Protein AF-A0A662V421-F1 (afdb_monomer_lite)

pLDDT: mean 86.34, std 15.16, range [35.59, 98.0]

Sequence (195 aa):
VDPLRGASKPADLYEKDLMSLYIIGKYGLGLDKDLSPEVFERIFTVEHRYEKAAEALMKNGDPQAAREGVLKALEGMDINGSLMARVLRFVFTLHYYGFITREEFEKALRNAYKAFPELEDTIRRFAKFYIAYRIGEEMSRGSVRSKIELDVLRNKVALDVGIPRAVPRLGYVIDVAKAFFVVPKKILQLKEKRS

Radius of gyration: 17.62 Å; chains: 1; bounding box: 43×38×49 Å

Structure (mmCIF, N/CA/C/O backbone):
data_AF-A0A662V421-F1
#
_entry.id   AF-A0A662V421-F1
#
loop_
_atom_site.group_PDB
_atom_site.id
_atom_site.type_symbol
_atom_site.label_atom_id
_atom_site.label_alt_id
_atom_site.label_comp_id
_atom_site.label_asym_id
_atom_site.label_entity_id
_atom_site.label_seq_id
_atom_site.pdbx_PDB_ins_code
_atom_site.Cartn_x
_atom_site.Cartn_y
_atom_site.Cartn_z
_atom_site.occupancy
_atom_site.B_iso_or_equiv
_atom_site.auth_seq_id
_atom_site.auth_comp_id
_atom_site.auth_asym_id
_atom_site.auth_atom_id
_atom_site.pdbx_PDB_model_num
ATOM 1 N N . VAL A 1 1 ? -18.532 1.104 -1.125 1.00 42.94 1 VAL A N 1
ATOM 2 C CA . VAL A 1 1 ? -17.117 1.090 -1.552 1.00 42.94 1 VAL A CA 1
ATOM 3 C C . VAL A 1 1 ? -16.672 -0.344 -1.445 1.00 42.94 1 VAL A C 1
ATOM 5 O O . VAL A 1 1 ? -16.725 -0.884 -0.351 1.00 42.94 1 VAL A O 1
ATOM 8 N N . ASP A 1 2 ? -16.386 -0.975 -2.573 1.00 43.75 2 ASP A N 1
ATOM 9 C CA . ASP A 1 2 ? -15.865 -2.340 -2.602 1.00 43.75 2 ASP A CA 1
ATOM 10 C C . ASP A 1 2 ? -14.338 -2.276 -2.354 1.00 43.75 2 ASP A C 1
ATOM 12 O O . ASP A 1 2 ? -13.696 -1.310 -2.792 1.00 43.75 2 ASP A O 1
ATOM 16 N N . PRO A 1 3 ? -13.791 -3.210 -1.556 1.00 44.59 3 PRO A N 1
ATOM 17 C CA . PRO A 1 3 ? -12.441 -3.161 -0.992 1.00 44.59 3 PRO A CA 1
ATOM 18 C C . PRO A 1 3 ? -11.347 -2.947 -2.040 1.00 44.59 3 PRO A C 1
ATOM 20 O O . PRO A 1 3 ? -10.459 -2.111 -1.865 1.00 44.59 3 PRO A O 1
ATOM 23 N N . LEU A 1 4 ? -11.460 -3.635 -3.172 1.00 50.38 4 LEU A N 1
ATOM 24 C CA . LEU A 1 4 ? -10.511 -3.525 -4.278 1.00 50.38 4 LEU A CA 1
ATOM 25 C C . LEU A 1 4 ? -10.942 -2.435 -5.274 1.00 50.38 4 LEU A C 1
ATOM 27 O O . LEU A 1 4 ? -10.111 -1.837 -5.960 1.00 50.38 4 LEU A O 1
ATOM 31 N N . ARG A 1 5 ? -12.238 -2.097 -5.310 1.00 50.69 5 ARG A N 1
ATOM 32 C CA . ARG A 1 5 ? -12.819 -1.175 -6.297 1.00 50.69 5 ARG A CA 1
ATOM 33 C C . ARG A 1 5 ? -12.811 0.304 -5.921 1.00 50.69 5 ARG A C 1
ATOM 35 O O . ARG A 1 5 ? -12.855 1.122 -6.835 1.00 50.69 5 ARG A O 1
ATOM 42 N N . GLY A 1 6 ? -12.713 0.712 -4.657 1.00 52.25 6 GLY A N 1
ATOM 43 C CA . GLY A 1 6 ? -12.800 2.143 -4.307 1.00 52.25 6 GLY A CA 1
ATOM 44 C C . GLY A 1 6 ? -14.105 2.808 -4.805 1.00 52.25 6 GLY A C 1
ATOM 45 O O . GLY A 1 6 ? -15.128 2.139 -4.943 1.00 52.25 6 GLY A O 1
ATOM 46 N N . ALA A 1 7 ? -14.088 4.122 -5.060 1.00 44.88 7 ALA A N 1
ATOM 47 C CA . ALA A 1 7 ? -15.156 4.842 -5.769 1.00 44.88 7 ALA A CA 1
ATOM 48 C C . ALA A 1 7 ? -14.659 5.169 -7.187 1.00 44.88 7 ALA A C 1
ATOM 50 O O . ALA A 1 7 ? -13.931 6.140 -7.365 1.00 44.88 7 ALA A O 1
ATOM 51 N N . SER A 1 8 ? -14.965 4.319 -8.168 1.00 44.09 8 SER A N 1
ATOM 52 C CA . SER A 1 8 ? -14.290 4.322 -9.474 1.00 44.09 8 SER A CA 1
ATOM 53 C C . SER A 1 8 ? -15.254 4.332 -10.658 1.00 44.09 8 SER A C 1
ATOM 55 O O . SER A 1 8 ? -16.360 3.802 -10.562 1.00 44.09 8 SER A O 1
ATOM 57 N N . LYS A 1 9 ? -14.820 4.946 -11.769 1.00 39.28 9 LYS A N 1
ATOM 58 C CA . LYS A 1 9 ? -15.528 4.984 -13.064 1.00 39.28 9 LYS A CA 1
ATOM 59 C C . LYS A 1 9 ? -15.228 3.706 -13.880 1.00 39.28 9 LYS A C 1
ATOM 61 O O . LYS A 1 9 ? -14.267 3.016 -13.560 1.00 39.28 9 LYS A O 1
ATOM 66 N N . PRO A 1 10 ? -15.984 3.380 -14.948 1.00 35.59 10 PRO A N 1
ATOM 67 C CA . PRO A 1 10 ? -15.849 2.109 -15.678 1.00 35.59 10 PRO A CA 1
ATOM 68 C C . PRO A 1 10 ? -14.443 1.784 -16.216 1.00 35.59 10 PRO A C 1
ATOM 70 O O . PRO A 1 10 ? -14.031 0.631 -16.170 1.00 35.59 10 PRO A O 1
ATOM 73 N N . ALA A 1 11 ? -13.678 2.783 -16.669 1.00 39.25 11 ALA A N 1
ATOM 74 C CA . ALA A 1 11 ? -12.296 2.584 -17.127 1.00 39.25 11 ALA A CA 1
ATOM 75 C C . ALA A 1 11 ? -11.337 2.177 -15.987 1.00 39.25 11 ALA A C 1
ATOM 77 O O . ALA A 1 11 ? -10.429 1.380 -16.198 1.00 39.25 11 ALA A O 1
ATOM 78 N N . ASP A 1 12 ? -11.591 2.647 -14.761 1.00 50.84 12 ASP A N 1
ATOM 79 C CA . ASP A 1 12 ? -10.813 2.278 -13.574 1.00 50.84 12 ASP A CA 1
ATOM 80 C C . ASP A 1 12 ? -11.103 0.838 -13.109 1.00 50.84 12 ASP A C 1
ATOM 82 O O . ASP A 1 12 ? -10.407 0.339 -12.228 1.00 50.84 12 ASP A O 1
ATOM 86 N N . LEU A 1 13 ? -12.167 0.194 -13.613 1.00 44.97 13 LEU A N 1
ATOM 87 C CA . LEU A 1 13 ? -12.498 -1.198 -13.285 1.00 44.97 13 LEU A CA 1
ATOM 88 C C . LEU A 1 13 ? -11.608 -2.165 -14.076 1.00 44.97 13 LEU A C 1
ATOM 90 O O . LEU A 1 13 ? -10.995 -3.038 -13.472 1.00 44.97 13 LEU A O 1
ATOM 94 N N . TYR A 1 14 ? -11.441 -1.936 -15.385 1.00 55.31 14 TYR A N 1
ATOM 95 C CA . TYR A 1 14 ? -10.573 -2.753 -16.247 1.00 55.31 14 TYR A CA 1
ATOM 96 C C . TYR A 1 14 ? -9.116 -2.769 -15.776 1.00 55.31 14 TYR A C 1
ATOM 98 O O . TYR A 1 14 ? -8.494 -3.822 -15.695 1.00 55.31 14 TYR A O 1
ATOM 106 N N . GLU A 1 15 ? -8.586 -1.606 -15.400 1.00 57.38 15 GLU A N 1
ATOM 107 C CA . GLU A 1 15 ? -7.211 -1.473 -14.903 1.00 57.38 15 GLU A CA 1
ATOM 108 C C . GLU A 1 15 ? -6.991 -2.207 -13.563 1.00 57.38 15 GLU A C 1
ATOM 110 O O . GLU A 1 15 ? -5.889 -2.654 -13.253 1.00 57.38 15 GLU A O 1
ATOM 115 N N . LYS A 1 16 ? -8.041 -2.365 -12.749 1.00 60.09 16 LYS A N 1
ATOM 116 C CA . LYS A 1 16 ? -7.958 -3.066 -11.457 1.00 60.09 16 LYS A CA 1
ATOM 117 C C . LYS A 1 16 ? -8.085 -4.572 -11.605 1.00 60.09 16 LYS A C 1
ATOM 119 O O . LYS A 1 16 ? -7.357 -5.298 -10.932 1.00 60.09 16 LYS A O 1
ATOM 124 N N . ASP A 1 17 ? -8.965 -5.024 -12.491 1.00 71.19 17 ASP A N 1
ATOM 125 C CA . ASP A 1 17 ? -9.146 -6.448 -12.765 1.00 71.19 17 ASP A CA 1
ATOM 126 C C . ASP A 1 17 ? -7.882 -7.034 -13.428 1.00 71.19 17 ASP A C 1
ATOM 128 O O . ASP A 1 17 ? -7.462 -8.137 -13.076 1.00 71.19 17 ASP A O 1
ATOM 132 N N . LEU A 1 18 ? -7.198 -6.261 -14.285 1.00 85.19 18 LEU A N 1
ATOM 133 C CA . LEU A 1 18 ? -5.908 -6.644 -14.877 1.00 85.19 18 LEU A CA 1
ATOM 134 C C . LEU A 1 18 ? -4.765 -6.710 -13.857 1.00 85.19 18 LEU A C 1
ATOM 136 O O . LEU A 1 18 ? -3.960 -7.636 -13.911 1.00 85.19 18 LEU A O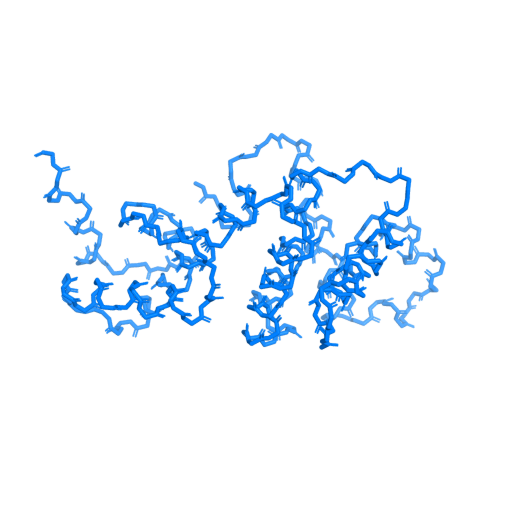 1
ATOM 140 N N . MET A 1 19 ? -4.717 -5.797 -12.883 1.00 90.19 19 MET A N 1
ATOM 141 C CA . MET A 1 19 ? -3.708 -5.820 -11.819 1.00 90.19 19 MET A CA 1
ATOM 142 C C . MET A 1 19 ? -3.799 -7.084 -10.958 1.00 90.19 19 MET A C 1
ATOM 144 O O . MET A 1 19 ? -2.788 -7.745 -10.711 1.00 90.19 19 MET A O 1
ATOM 148 N N . SER A 1 20 ? -5.008 -7.445 -10.519 1.00 90.25 20 SER A N 1
ATOM 149 C CA . SER A 1 20 ? -5.228 -8.694 -9.786 1.00 90.25 20 SER A CA 1
ATOM 150 C C . SER A 1 20 ? -4.926 -9.915 -10.654 1.00 90.25 20 SER A C 1
ATOM 152 O O . SER A 1 20 ? -4.310 -10.859 -10.162 1.00 90.25 20 SER A O 1
ATOM 154 N N . LEU A 1 21 ? -5.304 -9.891 -11.938 1.00 92.06 21 LEU A N 1
ATOM 155 C CA . LEU A 1 21 ? -5.010 -10.975 -12.875 1.00 92.06 21 LEU A CA 1
ATOM 156 C C . LEU A 1 21 ? -3.501 -11.170 -13.072 1.00 92.06 21 LEU A C 1
ATOM 158 O O . LEU A 1 21 ? -3.039 -12.306 -13.015 1.00 92.06 21 LEU A O 1
ATOM 162 N N . TYR A 1 22 ? -2.732 -10.089 -13.234 1.00 93.94 22 TYR A N 1
ATOM 163 C CA . TYR A 1 22 ? -1.271 -10.146 -13.311 1.00 93.94 22 TYR A CA 1
ATOM 164 C C . TYR A 1 22 ? -0.676 -10.765 -12.050 1.00 93.94 22 TYR A C 1
ATOM 166 O O . TYR A 1 22 ? 0.111 -11.706 -12.131 1.00 93.94 22 TYR A O 1
ATOM 174 N N . ILE A 1 23 ? -1.067 -10.256 -10.877 1.00 95.25 23 ILE A N 1
ATOM 175 C CA . ILE A 1 23 ? -0.507 -10.693 -9.596 1.00 95.25 23 ILE A CA 1
ATOM 176 C C . ILE A 1 23 ? -0.812 -12.174 -9.351 1.00 95.25 23 ILE A C 1
ATOM 178 O O . ILE A 1 23 ? 0.100 -12.941 -9.057 1.00 95.25 23 ILE A O 1
ATOM 182 N N . ILE A 1 24 ? -2.069 -12.595 -9.507 1.00 94.25 24 ILE A N 1
ATOM 183 C CA . ILE A 1 24 ? -2.465 -13.996 -9.318 1.00 94.25 24 ILE A CA 1
ATOM 184 C C . ILE A 1 24 ? -1.820 -14.881 -10.389 1.00 94.25 24 ILE A C 1
ATOM 186 O O . ILE A 1 24 ? -1.297 -15.944 -10.063 1.00 94.25 24 ILE A O 1
ATOM 190 N N . GLY A 1 25 ? -1.813 -14.442 -11.648 1.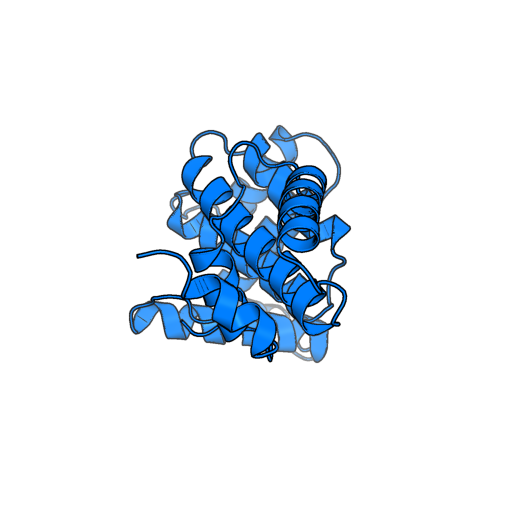00 93.12 25 GLY A N 1
ATOM 191 C CA . GLY A 1 25 ? -1.217 -15.179 -12.758 1.00 93.12 25 GLY A CA 1
ATOM 192 C C . GLY A 1 25 ? 0.277 -15.422 -12.561 1.00 93.12 25 GLY A C 1
ATOM 193 O O . GLY A 1 25 ? 0.736 -16.554 -12.668 1.00 93.12 25 GLY A O 1
ATOM 194 N N . LYS A 1 26 ? 1.037 -14.385 -12.210 1.00 93.81 26 LYS A N 1
ATOM 195 C CA . LYS A 1 26 ? 2.478 -14.495 -11.982 1.00 93.81 26 LYS A CA 1
ATOM 196 C C . LYS A 1 26 ? 2.807 -15.184 -10.661 1.00 93.81 26 LYS A C 1
ATOM 198 O O . LYS A 1 26 ? 3.417 -16.245 -10.643 1.00 93.81 26 LYS A O 1
ATOM 203 N N . TYR A 1 27 ? 2.400 -14.590 -9.543 1.00 94.06 27 TYR A N 1
ATOM 204 C CA . TYR A 1 27 ? 2.848 -15.026 -8.219 1.00 94.06 27 TYR A CA 1
ATOM 205 C C . TYR A 1 27 ? 2.070 -16.232 -7.690 1.00 94.06 27 TYR A C 1
ATOM 207 O O . TYR A 1 27 ? 2.614 -17.011 -6.911 1.00 94.06 27 TYR A O 1
ATOM 215 N N . GLY A 1 28 ? 0.809 -16.393 -8.096 1.00 92.88 28 GLY A N 1
ATOM 216 C CA . GLY A 1 28 ? -0.029 -17.518 -7.684 1.00 92.88 28 GLY A CA 1
ATOM 217 C C . GLY A 1 28 ? 0.109 -18.739 -8.591 1.00 92.88 28 GLY A C 1
ATOM 218 O O . GLY A 1 28 ? 0.217 -19.854 -8.090 1.00 92.88 28 GLY A O 1
ATOM 219 N N . LEU A 1 29 ? 0.098 -18.533 -9.912 1.00 93.38 29 LEU A N 1
ATOM 220 C CA . LEU A 1 29 ? 0.061 -19.616 -10.903 1.00 93.38 29 LEU A CA 1
ATOM 221 C C . LEU A 1 29 ? 1.396 -19.852 -11.625 1.00 93.38 29 LEU A C 1
ATOM 223 O O . LEU A 1 29 ? 1.537 -20.881 -12.270 1.00 93.38 29 LEU A O 1
ATOM 227 N N . GLY A 1 30 ? 2.375 -18.947 -11.515 1.00 90.25 30 GLY A N 1
ATOM 228 C CA . GLY A 1 30 ? 3.670 -19.090 -12.189 1.00 90.25 30 GLY A CA 1
ATOM 229 C C . GLY A 1 30 ? 3.613 -18.920 -13.709 1.00 90.25 30 GLY A C 1
ATOM 230 O O . GLY A 1 30 ? 4.480 -19.437 -14.410 1.00 90.25 30 GLY A O 1
ATOM 231 N N . LEU A 1 31 ? 2.614 -18.200 -14.237 1.00 88.19 31 LEU A N 1
ATOM 232 C CA . LEU A 1 31 ? 2.420 -18.037 -15.685 1.00 88.19 31 LEU A CA 1
ATOM 233 C C . LEU A 1 31 ? 3.588 -17.337 -16.389 1.00 88.19 31 LEU A C 1
ATOM 235 O O . LEU A 1 31 ? 3.746 -17.491 -17.594 1.00 88.19 31 LEU A O 1
ATOM 239 N N . ASP A 1 32 ? 4.411 -16.589 -15.658 1.00 85.12 32 ASP A N 1
ATOM 240 C CA . ASP A 1 32 ? 5.643 -15.986 -16.172 1.00 85.12 32 ASP A CA 1
ATOM 241 C C . ASP A 1 32 ? 6.731 -17.020 -16.508 1.00 85.12 32 ASP A C 1
ATOM 243 O O . ASP A 1 32 ? 7.687 -16.699 -17.212 1.00 85.12 32 ASP A O 1
ATOM 247 N N . LYS A 1 33 ? 6.590 -18.251 -16.006 1.00 86.31 33 LYS A N 1
ATOM 248 C CA . LYS A 1 33 ? 7.459 -19.393 -16.317 1.00 86.31 33 LYS A CA 1
ATOM 249 C C . LYS A 1 33 ? 6.869 -20.285 -17.406 1.00 86.31 33 LYS A C 1
ATOM 251 O O . LYS A 1 33 ? 7.627 -20.885 -18.163 1.00 86.31 33 LYS A O 1
ATOM 256 N N . ASP A 1 34 ? 5.541 -20.365 -17.470 1.00 85.44 34 ASP A N 1
ATOM 257 C CA . ASP A 1 34 ? 4.818 -21.226 -18.414 1.00 85.44 34 ASP A CA 1
ATOM 258 C C . ASP A 1 34 ? 4.601 -20.561 -19.782 1.00 85.44 34 ASP A C 1
ATOM 260 O O . ASP A 1 34 ? 4.540 -21.237 -20.811 1.00 85.44 34 ASP A O 1
ATOM 264 N N . LEU A 1 35 ? 4.476 -19.233 -19.812 1.00 83.50 35 LEU A N 1
ATOM 265 C CA . LEU A 1 35 ? 4.378 -18.443 -21.037 1.00 83.50 35 LEU A CA 1
ATOM 266 C C . LEU A 1 35 ? 5.746 -17.881 -21.415 1.00 83.50 35 LEU A C 1
ATOM 268 O O . LEU A 1 35 ? 6.595 -17.636 -20.559 1.00 83.50 35 LEU A O 1
ATOM 272 N N . SER A 1 36 ? 5.957 -17.617 -22.709 1.00 82.62 36 SER A N 1
ATOM 273 C CA . SER A 1 36 ? 7.159 -16.885 -23.101 1.00 82.62 36 SER A CA 1
ATOM 274 C C . SER A 1 36 ? 7.137 -15.483 -22.468 1.00 82.62 36 SER A C 1
ATOM 276 O O . SER A 1 36 ? 6.077 -14.840 -22.458 1.00 82.62 36 SER A O 1
ATOM 278 N N . PRO A 1 37 ? 8.285 -14.975 -21.977 1.00 78.38 37 PRO A N 1
ATOM 279 C CA . PRO A 1 37 ? 8.366 -13.646 -21.373 1.00 78.38 37 PRO A CA 1
ATOM 280 C C . PRO A 1 37 ? 7.781 -12.552 -22.273 1.00 78.38 37 PRO A C 1
ATOM 282 O O . PRO A 1 37 ? 7.018 -11.714 -21.809 1.00 78.38 37 PRO A O 1
ATOM 285 N N . GLU A 1 38 ? 8.029 -12.633 -23.584 1.00 79.88 38 GLU A N 1
ATOM 286 C CA . GLU A 1 38 ? 7.485 -11.696 -24.573 1.00 79.88 38 GLU A CA 1
ATOM 287 C C . GLU A 1 38 ? 5.953 -11.688 -24.623 1.00 79.88 38 GLU A C 1
ATOM 289 O O . GLU A 1 38 ? 5.343 -10.630 -24.761 1.00 79.88 38 GLU A O 1
ATOM 294 N N . VAL A 1 39 ? 5.301 -12.850 -24.515 1.00 82.25 39 VAL A N 1
ATOM 295 C CA . VAL A 1 39 ? 3.834 -12.926 -24.530 1.00 82.25 39 VAL A CA 1
ATOM 296 C C . VAL A 1 39 ? 3.267 -12.375 -23.228 1.00 82.25 39 VAL A C 1
ATOM 298 O O . VAL A 1 39 ? 2.311 -11.600 -23.263 1.00 82.25 39 VAL A O 1
ATOM 301 N N . PHE A 1 40 ? 3.867 -12.737 -22.095 1.00 82.62 40 PHE A N 1
ATOM 302 C CA . PHE A 1 40 ? 3.407 -12.293 -20.785 1.00 82.62 40 PHE A CA 1
ATOM 303 C C . PHE A 1 40 ? 3.563 -10.775 -20.613 1.00 82.62 40 PHE A C 1
ATOM 305 O O . PHE A 1 40 ? 2.606 -10.088 -20.254 1.00 82.62 40 PHE A O 1
ATOM 312 N N . GLU A 1 41 ? 4.727 -10.228 -20.964 1.00 79.38 41 GLU A N 1
ATOM 313 C CA . GLU A 1 41 ? 5.005 -8.791 -20.892 1.00 79.38 41 GLU A CA 1
ATOM 314 C C . GLU A 1 41 ? 4.185 -7.982 -21.902 1.00 79.38 41 GLU A C 1
ATOM 316 O O . GLU A 1 41 ? 3.787 -6.855 -21.602 1.00 79.38 41 GLU A O 1
ATOM 321 N N . ARG A 1 42 ? 3.864 -8.541 -23.076 1.00 83.94 42 ARG A N 1
ATOM 322 C CA . ARG A 1 42 ? 2.993 -7.868 -24.054 1.00 83.94 42 ARG A CA 1
ATOM 323 C C . ARG A 1 42 ? 1.544 -7.772 -23.580 1.00 83.94 42 ARG A C 1
ATOM 325 O O . ARG A 1 42 ? 0.870 -6.802 -23.909 1.00 83.94 42 ARG A O 1
ATOM 332 N N . ILE A 1 43 ? 1.051 -8.765 -22.838 1.00 85.19 43 ILE A N 1
ATOM 333 C CA . ILE A 1 43 ? -0.307 -8.734 -22.270 1.00 85.19 43 ILE A CA 1
ATOM 334 C C . ILE A 1 43 ? -0.361 -7.780 -21.073 1.00 85.19 43 ILE A C 1
ATOM 336 O O . ILE A 1 43 ? -1.305 -7.003 -20.954 1.00 85.19 43 ILE A O 1
ATOM 340 N N . PHE A 1 44 ? 0.663 -7.810 -20.220 1.00 90.31 44 PHE A N 1
ATOM 341 C CA . PHE A 1 44 ? 0.701 -7.091 -18.946 1.00 90.31 44 PHE A CA 1
ATOM 342 C C . PHE A 1 44 ? 1.756 -5.987 -18.909 1.00 90.31 44 PHE A C 1
ATOM 344 O O . PHE A 1 44 ? 2.491 -5.826 -17.932 1.00 90.31 44 PHE A O 1
ATOM 351 N N . THR A 1 45 ? 1.862 -5.217 -19.991 1.00 89.19 45 THR A N 1
ATOM 352 C CA . THR A 1 45 ? 2.925 -4.214 -20.129 1.00 89.19 45 THR A CA 1
ATOM 353 C C . THR A 1 45 ? 2.863 -3.169 -19.020 1.00 89.19 45 THR A C 1
ATOM 355 O O . THR A 1 45 ? 3.894 -2.761 -18.495 1.00 89.19 45 THR A O 1
ATOM 358 N N . VAL A 1 46 ? 1.666 -2.729 -18.629 1.00 91.56 46 VAL A N 1
ATOM 359 C CA . VAL A 1 46 ? 1.501 -1.703 -17.590 1.00 91.56 46 VAL A CA 1
ATOM 360 C C . VAL A 1 46 ? 1.734 -2.293 -16.196 1.00 91.56 46 VAL A C 1
ATOM 362 O O . VAL A 1 46 ? 2.451 -1.704 -15.387 1.00 91.56 46 VAL A O 1
ATOM 365 N N . GLU A 1 47 ? 1.193 -3.476 -15.918 1.00 93.75 47 GLU A N 1
ATOM 366 C CA . GLU A 1 47 ? 1.314 -4.150 -14.624 1.00 93.75 47 GLU A CA 1
ATOM 367 C C . GLU A 1 47 ? 2.757 -4.567 -14.341 1.00 93.75 47 GLU A C 1
ATOM 369 O O . GLU A 1 47 ? 3.227 -4.408 -13.215 1.00 93.75 47 GLU A O 1
ATOM 374 N N . HIS A 1 48 ? 3.497 -5.001 -15.364 1.00 93.81 48 HIS A N 1
ATOM 375 C CA . HIS A 1 48 ? 4.924 -5.281 -15.242 1.00 93.81 48 HIS A CA 1
ATOM 376 C C . HIS A 1 48 ? 5.711 -4.036 -14.808 1.00 93.81 48 HIS A C 1
ATOM 378 O O . HIS A 1 48 ? 6.596 -4.096 -13.956 1.00 93.81 48 HIS A O 1
ATOM 384 N N . ARG A 1 49 ? 5.352 -2.860 -15.325 1.00 95.56 49 ARG A N 1
ATOM 385 C CA . ARG A 1 49 ? 5.981 -1.597 -14.916 1.00 95.56 49 ARG A CA 1
ATOM 386 C C . ARG A 1 49 ? 5.613 -1.208 -13.488 1.00 95.56 49 ARG A C 1
ATOM 388 O O . ARG A 1 49 ? 6.467 -0.708 -12.755 1.00 95.56 49 ARG A O 1
ATOM 395 N N . TYR A 1 50 ? 4.375 -1.469 -13.066 1.00 96.38 50 TYR A N 1
ATOM 396 C CA . TYR A 1 50 ? 3.967 -1.300 -11.668 1.00 96.38 50 TYR A CA 1
ATOM 397 C C . TYR A 1 50 ? 4.714 -2.245 -10.737 1.00 96.38 50 TYR A C 1
ATOM 399 O O . TYR A 1 50 ? 5.128 -1.807 -9.668 1.00 96.38 50 TYR A O 1
ATOM 407 N N . GLU A 1 51 ? 4.957 -3.487 -11.153 1.00 96.31 51 GLU A N 1
ATOM 408 C CA . GLU A 1 51 ? 5.812 -4.422 -10.428 1.00 96.31 51 GLU A CA 1
ATOM 409 C C . GLU A 1 51 ? 7.230 -3.866 -10.278 1.00 96.31 51 GLU A C 1
ATOM 411 O O . GLU A 1 51 ? 7.740 -3.811 -9.164 1.00 96.31 51 GLU A O 1
ATOM 416 N N . LYS A 1 52 ? 7.861 -3.378 -11.352 1.00 96.75 52 LYS A N 1
ATOM 417 C CA . LYS A 1 52 ? 9.214 -2.800 -11.263 1.00 96.75 52 LYS A CA 1
ATOM 418 C C . LYS A 1 52 ? 9.278 -1.564 -10.370 1.00 96.75 52 LYS A C 1
ATOM 420 O O . LYS A 1 52 ? 10.221 -1.421 -9.589 1.00 96.75 52 LYS A O 1
ATOM 425 N N . ALA A 1 53 ? 8.261 -0.708 -10.414 1.00 97.44 53 ALA A N 1
ATOM 426 C CA . ALA A 1 53 ? 8.141 0.415 -9.489 1.00 97.44 53 ALA A CA 1
ATOM 427 C C . ALA A 1 53 ? 7.932 -0.060 -8.036 1.00 97.44 53 ALA A C 1
ATOM 429 O O . ALA A 1 53 ? 8.556 0.466 -7.114 1.00 97.44 53 ALA A O 1
ATOM 430 N N . ALA A 1 54 ? 7.098 -1.080 -7.821 1.00 96.81 54 ALA A N 1
ATOM 431 C CA . ALA A 1 54 ? 6.865 -1.700 -6.521 1.00 96.81 54 ALA A CA 1
ATOM 432 C C . ALA A 1 54 ? 8.151 -2.315 -5.948 1.00 96.81 54 ALA A C 1
ATOM 434 O O . ALA A 1 54 ? 8.494 -2.050 -4.798 1.00 96.81 54 ALA A O 1
ATOM 435 N N . GLU A 1 55 ? 8.897 -3.078 -6.750 1.00 96.25 55 GLU A N 1
ATOM 436 C CA . GLU A 1 55 ? 10.201 -3.645 -6.395 1.00 96.25 55 GLU A CA 1
ATOM 437 C C . GLU A 1 55 ? 11.184 -2.544 -5.981 1.00 96.25 55 GLU A C 1
ATOM 439 O O . GLU A 1 55 ? 11.867 -2.685 -4.968 1.00 96.25 55 GLU A O 1
ATOM 444 N N . ALA A 1 56 ? 11.240 -1.427 -6.717 1.00 96.62 56 ALA A N 1
ATOM 445 C CA . ALA A 1 56 ? 12.085 -0.286 -6.364 1.00 96.62 56 ALA A CA 1
ATOM 446 C C . ALA A 1 56 ? 11.707 0.318 -5.001 1.00 96.62 56 ALA A C 1
ATOM 448 O O . ALA A 1 56 ? 12.587 0.574 -4.181 1.00 96.62 56 ALA A O 1
ATOM 449 N N . LEU A 1 57 ? 10.411 0.478 -4.716 1.00 96.75 57 LEU A N 1
ATOM 450 C CA . LEU A 1 57 ? 9.932 0.967 -3.419 1.00 96.75 57 LEU A CA 1
ATOM 451 C C . LEU A 1 57 ? 10.176 -0.030 -2.278 1.00 96.75 57 LEU A C 1
ATOM 453 O O . LEU A 1 57 ? 10.406 0.385 -1.143 1.00 96.75 57 LEU A O 1
ATOM 457 N N . MET A 1 58 ? 10.132 -1.333 -2.558 1.00 94.81 58 MET A N 1
ATOM 458 C CA . MET A 1 58 ? 10.359 -2.401 -1.581 1.00 94.81 58 MET A CA 1
ATOM 459 C C . MET A 1 58 ? 11.842 -2.714 -1.351 1.00 94.81 58 MET A C 1
ATOM 461 O O . MET A 1 58 ? 12.165 -3.462 -0.428 1.00 94.81 58 MET A O 1
ATOM 465 N N . LYS A 1 59 ? 12.775 -2.161 -2.129 1.00 91.62 59 LYS A N 1
ATOM 466 C CA . LYS A 1 59 ? 14.210 -2.318 -1.853 1.00 91.62 59 LYS A CA 1
ATOM 467 C C . LYS A 1 59 ? 14.623 -1.523 -0.610 1.00 91.62 59 LYS A C 1
ATOM 469 O O . LYS A 1 59 ? 14.006 -0.528 -0.233 1.00 91.62 59 LYS A O 1
ATOM 474 N N . ASN A 1 60 ? 15.643 -2.023 0.087 1.00 69.56 60 ASN A N 1
ATOM 475 C CA . ASN A 1 60 ? 16.238 -1.309 1.214 1.00 69.56 60 ASN A CA 1
ATOM 476 C C . ASN A 1 60 ? 17.150 -0.196 0.696 1.00 69.56 60 ASN A C 1
ATOM 478 O O . ASN A 1 60 ? 17.910 -0.417 -0.242 1.00 69.56 60 ASN A O 1
ATOM 482 N N . GLY A 1 61 ? 17.138 0.941 1.387 1.00 67.94 61 GLY A N 1
ATOM 483 C CA . GLY A 1 61 ? 18.102 2.011 1.166 1.00 67.94 61 GLY A CA 1
ATOM 484 C C . GLY A 1 61 ? 17.533 3.222 0.438 1.00 67.94 61 GLY A C 1
ATOM 485 O O . GLY A 1 61 ? 16.470 3.163 -0.166 1.00 67.94 61 GLY A O 1
ATOM 486 N N . ASP A 1 62 ? 18.258 4.321 0.630 1.00 87.56 62 ASP A N 1
ATOM 487 C CA . ASP A 1 62 ? 18.192 5.629 -0.023 1.00 87.56 62 ASP A CA 1
ATOM 488 C C . ASP A 1 62 ? 16.887 6.009 -0.771 1.00 87.56 62 ASP A C 1
ATOM 490 O O . ASP A 1 62 ? 16.602 5.476 -1.849 1.00 87.56 62 ASP A O 1
ATOM 494 N N . PRO A 1 63 ? 16.124 7.006 -0.270 1.00 90.62 63 PRO A N 1
ATOM 495 C CA . PRO A 1 63 ? 14.994 7.589 -0.994 1.00 90.62 63 PRO A CA 1
ATOM 496 C C . PRO A 1 63 ? 15.308 7.986 -2.442 1.00 90.62 63 PRO A C 1
ATOM 498 O O . PRO A 1 63 ? 14.425 7.880 -3.293 1.00 90.62 63 PRO A O 1
ATOM 501 N N . GLN A 1 64 ? 16.541 8.407 -2.735 1.00 92.88 64 GLN A N 1
ATOM 502 C CA . GLN A 1 64 ? 16.949 8.777 -4.086 1.00 92.88 64 GLN A CA 1
ATOM 503 C C . GLN A 1 64 ? 17.000 7.558 -5.016 1.00 92.88 64 GLN A C 1
ATOM 505 O O . GLN A 1 64 ? 16.426 7.594 -6.102 1.00 92.88 64 GLN A O 1
ATOM 510 N N . ALA A 1 65 ? 17.578 6.443 -4.565 1.00 94.38 65 ALA A N 1
ATOM 511 C CA . ALA A 1 65 ? 17.597 5.197 -5.330 1.00 94.38 65 ALA A CA 1
ATOM 512 C C . ALA A 1 65 ? 16.179 4.647 -5.574 1.00 94.38 65 ALA A C 1
ATOM 514 O O . ALA A 1 65 ? 15.866 4.175 -6.671 1.00 94.38 65 ALA A O 1
ATOM 515 N N . ALA A 1 66 ? 15.293 4.746 -4.575 1.00 95.75 66 ALA A N 1
ATOM 516 C CA . ALA A 1 66 ? 13.884 4.388 -4.736 1.00 95.75 66 ALA A CA 1
ATOM 517 C C . ALA A 1 66 ? 13.196 5.277 -5.786 1.00 95.75 66 ALA A C 1
ATOM 519 O O . ALA A 1 66 ? 12.464 4.767 -6.638 1.00 95.75 66 ALA A O 1
ATOM 520 N N . ARG A 1 67 ? 13.463 6.591 -5.764 1.00 96.94 67 ARG A N 1
ATOM 521 C CA . ARG A 1 67 ? 12.948 7.544 -6.757 1.00 96.94 67 ARG A CA 1
ATOM 522 C C . ARG A 1 67 ? 13.409 7.169 -8.162 1.00 96.94 67 ARG A C 1
ATOM 524 O O . ARG A 1 67 ? 12.574 7.000 -9.043 1.00 96.94 67 ARG A O 1
ATOM 531 N N . GLU A 1 68 ? 14.710 6.989 -8.364 1.00 96.50 68 GLU A N 1
ATOM 532 C CA . GLU A 1 68 ? 15.297 6.643 -9.664 1.00 96.50 68 GLU A CA 1
ATOM 533 C C . GLU A 1 68 ? 14.759 5.318 -10.208 1.00 96.50 68 GLU A C 1
ATOM 535 O O . GLU A 1 68 ? 14.380 5.238 -11.377 1.00 96.50 68 GLU A O 1
ATOM 540 N N . GLY A 1 69 ? 14.649 4.293 -9.358 1.00 96.94 69 GLY A N 1
ATOM 541 C CA . GLY A 1 69 ? 14.086 3.001 -9.745 1.00 96.94 69 GLY A CA 1
ATOM 542 C C . GLY A 1 69 ? 12.632 3.104 -10.211 1.00 96.94 69 GLY A C 1
ATOM 543 O O . GLY A 1 69 ? 12.272 2.519 -11.232 1.00 96.94 69 GLY A O 1
ATOM 544 N N . VAL A 1 70 ? 11.810 3.891 -9.510 1.00 97.56 70 VAL A N 1
ATOM 545 C CA . VAL A 1 70 ? 10.414 4.141 -9.900 1.00 97.56 70 VAL A CA 1
ATOM 546 C C . VAL A 1 70 ? 10.334 4.950 -11.196 1.00 97.56 70 VAL A C 1
ATOM 548 O O . VAL A 1 70 ? 9.570 4.580 -12.084 1.00 97.56 70 VAL A O 1
ATOM 551 N N . LEU A 1 71 ? 11.127 6.018 -11.340 1.00 97.06 71 LEU A N 1
ATOM 552 C CA . LEU A 1 71 ? 11.148 6.839 -12.557 1.00 97.06 71 LEU A CA 1
ATOM 553 C C . LEU A 1 71 ? 11.569 6.023 -13.782 1.00 97.06 71 LEU A C 1
ATOM 555 O O . LEU A 1 71 ? 10.941 6.134 -14.829 1.00 97.06 71 LEU A O 1
ATOM 559 N N . LYS A 1 72 ? 12.574 5.154 -13.636 1.00 97.31 72 LYS A N 1
ATOM 560 C CA . LYS A 1 72 ? 13.009 4.243 -14.699 1.00 97.31 72 LYS A CA 1
ATOM 561 C C . LYS A 1 72 ? 11.920 3.235 -15.063 1.00 97.31 72 LYS A C 1
ATOM 563 O O . LYS A 1 72 ? 11.621 3.050 -16.236 1.00 97.31 72 LYS A O 1
ATOM 568 N N . ALA A 1 73 ? 11.289 2.602 -14.073 1.00 96.94 73 ALA A N 1
ATOM 569 C CA . ALA A 1 73 ? 10.201 1.652 -14.316 1.00 96.94 73 ALA A CA 1
ATOM 570 C C . ALA A 1 73 ? 9.015 2.296 -15.063 1.00 96.94 73 ALA A C 1
ATOM 572 O O . ALA A 1 73 ? 8.376 1.666 -15.909 1.00 96.94 73 ALA A O 1
ATOM 573 N N . LEU A 1 74 ? 8.744 3.572 -14.784 1.00 96.38 74 LEU A N 1
ATOM 574 C CA . LEU A 1 74 ? 7.614 4.337 -15.313 1.00 96.38 74 LEU A CA 1
ATOM 575 C C . LEU A 1 74 ? 8.010 5.343 -16.411 1.00 96.38 74 LEU A C 1
ATOM 577 O O . LEU A 1 74 ? 7.228 6.229 -16.737 1.00 96.38 74 LEU A O 1
ATOM 581 N N . GLU A 1 75 ? 9.183 5.183 -17.029 1.00 95.62 75 GLU A N 1
ATOM 582 C CA . GLU A 1 75 ? 9.677 6.020 -18.131 1.00 95.62 75 GLU A CA 1
ATOM 583 C C . GLU A 1 75 ? 8.636 6.303 -19.242 1.00 95.62 75 GLU A C 1
ATOM 585 O O . GLU A 1 75 ? 7.987 5.410 -19.789 1.00 95.62 75 GLU A O 1
ATOM 590 N N . GLY A 1 76 ? 8.451 7.573 -19.598 1.00 93.50 76 GLY A N 1
ATOM 591 C CA . GLY A 1 76 ? 7.446 7.971 -20.590 1.00 93.50 76 GLY A CA 1
ATOM 592 C C . GLY A 1 76 ? 6.000 7.981 -20.072 1.00 93.50 76 GLY A C 1
ATOM 593 O O . GLY A 1 76 ? 5.084 8.240 -20.849 1.00 93.50 76 GLY A O 1
ATOM 594 N N . MET A 1 77 ? 5.772 7.736 -18.777 1.00 94.31 77 MET A N 1
ATOM 595 C CA . MET A 1 77 ? 4.498 8.004 -18.105 1.00 94.31 77 MET A CA 1
ATOM 596 C C . MET A 1 77 ? 4.583 9.296 -17.284 1.00 94.31 77 MET A C 1
ATOM 598 O O . MET A 1 77 ? 5.621 9.614 -16.708 1.00 94.31 77 MET A O 1
ATOM 602 N N . ASP A 1 78 ? 3.466 10.019 -17.188 1.00 93.75 78 ASP A N 1
ATOM 603 C CA . ASP A 1 78 ? 3.370 11.204 -16.334 1.00 93.75 78 ASP A CA 1
ATOM 604 C C . ASP A 1 78 ? 3.280 10.809 -14.851 1.00 93.75 78 ASP A C 1
ATOM 606 O O . ASP A 1 78 ? 2.306 10.190 -14.400 1.00 93.75 78 ASP A O 1
ATOM 610 N N . ILE A 1 79 ? 4.313 11.161 -14.086 1.00 95.06 79 ILE A N 1
ATOM 611 C CA . ILE A 1 79 ? 4.416 10.837 -12.664 1.00 95.06 79 ILE A CA 1
ATOM 612 C C . ILE A 1 79 ? 3.569 11.819 -11.861 1.00 95.06 79 ILE A C 1
ATOM 614 O O . ILE A 1 79 ? 4.012 12.886 -11.448 1.00 95.06 79 ILE A O 1
ATOM 618 N N . ASN A 1 80 ? 2.330 11.415 -11.603 1.00 95.94 80 ASN A N 1
ATOM 619 C CA . ASN A 1 80 ? 1.369 12.184 -10.827 1.00 95.94 80 ASN A CA 1
ATOM 620 C C . ASN A 1 80 ? 0.741 11.342 -9.705 1.00 95.94 80 ASN A C 1
ATOM 622 O O . ASN A 1 80 ? 0.991 10.142 -9.557 1.00 95.94 80 ASN A O 1
ATOM 626 N N . GLY A 1 81 ? -0.116 11.974 -8.897 1.00 93.06 81 GLY A N 1
ATOM 627 C CA . GLY A 1 81 ? -0.792 11.302 -7.786 1.00 93.06 81 GLY A CA 1
ATOM 628 C C . GLY A 1 81 ? -1.612 10.082 -8.224 1.00 93.06 81 GLY A C 1
ATOM 629 O O . GLY A 1 81 ? -1.596 9.059 -7.544 1.00 93.06 81 GLY A O 1
ATOM 630 N N . SER A 1 82 ? -2.283 10.141 -9.378 1.00 92.75 82 SER A N 1
ATOM 631 C CA . SER A 1 82 ? -3.071 9.010 -9.885 1.00 92.75 82 SER A CA 1
ATOM 632 C C . SER A 1 82 ? -2.188 7.797 -10.172 1.00 92.75 82 SER A C 1
ATOM 634 O O . SER A 1 82 ? -2.503 6.686 -9.741 1.00 92.75 82 SER A O 1
ATOM 636 N N . LEU A 1 83 ? -1.056 8.008 -10.849 1.00 94.69 83 LEU A N 1
ATOM 637 C CA . LEU A 1 83 ? -0.099 6.946 -11.141 1.00 94.69 83 LEU A CA 1
ATOM 638 C C . LEU A 1 83 ? 0.526 6.380 -9.859 1.00 94.69 83 LEU A C 1
ATOM 640 O O . LEU A 1 83 ? 0.538 5.166 -9.669 1.00 94.69 83 LEU A O 1
ATOM 644 N N . MET A 1 84 ? 0.937 7.239 -8.923 1.00 97.25 84 MET A N 1
ATOM 645 C CA . MET A 1 84 ? 1.467 6.797 -7.628 1.00 97.25 84 MET A CA 1
ATOM 646 C C . MET A 1 84 ? 0.437 5.992 -6.822 1.00 97.25 84 MET A C 1
ATOM 648 O O . MET A 1 84 ? 0.769 4.973 -6.220 1.00 97.25 84 MET A O 1
ATOM 652 N N . ALA A 1 85 ? -0.841 6.381 -6.847 1.00 94.94 85 ALA A N 1
ATOM 653 C CA . ALA A 1 85 ? -1.904 5.620 -6.196 1.00 94.94 85 ALA A CA 1
ATOM 654 C C . ALA A 1 85 ? -2.102 4.224 -6.815 1.00 94.94 85 ALA A C 1
ATOM 656 O O . ALA A 1 85 ? -2.489 3.301 -6.099 1.00 94.94 85 ALA A O 1
ATOM 657 N N . ARG A 1 86 ? -1.849 4.052 -8.120 1.00 94.69 86 ARG A N 1
ATOM 658 C CA . ARG A 1 86 ? -1.882 2.741 -8.793 1.00 94.69 86 ARG A CA 1
ATOM 659 C C . ARG A 1 86 ? -0.696 1.872 -8.395 1.00 94.69 86 ARG A C 1
ATOM 661 O O . ARG A 1 86 ? -0.913 0.720 -8.040 1.00 94.69 86 ARG A O 1
ATOM 668 N N . VAL A 1 87 ? 0.510 2.437 -8.343 1.00 96.75 87 VAL A N 1
ATOM 669 C CA . VAL A 1 87 ? 1.709 1.731 -7.858 1.00 96.75 87 VAL A CA 1
ATOM 670 C C . VAL A 1 87 ? 1.512 1.264 -6.416 1.00 96.75 87 VAL A C 1
ATOM 672 O O . VAL A 1 87 ? 1.680 0.087 -6.117 1.00 96.75 87 VAL A O 1
ATOM 675 N N . LEU A 1 88 ? 1.061 2.143 -5.517 1.00 96.94 88 LEU A N 1
ATOM 676 C CA . LEU A 1 88 ? 0.777 1.758 -4.129 1.00 96.94 88 LEU A CA 1
ATOM 677 C C . LEU A 1 88 ? -0.346 0.718 -4.022 1.00 96.94 88 LEU A C 1
ATOM 679 O O . LEU A 1 88 ? -0.295 -0.149 -3.150 1.00 96.94 88 LEU A O 1
ATOM 683 N N . ARG A 1 89 ? -1.342 0.764 -4.918 1.00 94.75 89 ARG A N 1
ATOM 684 C CA . ARG A 1 89 ? -2.380 -0.273 -5.012 1.00 94.75 89 ARG A CA 1
ATOM 685 C C . ARG A 1 89 ? -1.803 -1.615 -5.440 1.00 94.75 89 ARG A C 1
ATOM 687 O O . ARG A 1 89 ? -2.211 -2.619 -4.870 1.00 94.75 89 ARG A O 1
ATOM 694 N N . PHE A 1 90 ? -0.847 -1.637 -6.362 1.00 96.25 90 PHE A N 1
ATOM 695 C CA . PHE A 1 90 ? -0.148 -2.857 -6.758 1.00 96.25 90 PHE A CA 1
ATOM 696 C C . PHE A 1 90 ? 0.557 -3.495 -5.555 1.00 96.25 90 PHE A C 1
ATOM 698 O O . PHE A 1 90 ? 0.298 -4.650 -5.223 1.00 96.25 90 PHE A O 1
ATOM 705 N N . VAL A 1 91 ? 1.351 -2.703 -4.823 1.00 97.31 91 VAL A N 1
ATOM 706 C CA . VAL A 1 91 ? 2.045 -3.152 -3.601 1.00 97.31 91 VAL A CA 1
ATOM 707 C C . VAL A 1 91 ? 1.034 -3.636 -2.549 1.00 97.31 91 VAL A C 1
ATOM 709 O O . VAL A 1 91 ? 1.216 -4.690 -1.945 1.00 97.31 91 VAL A O 1
ATOM 712 N N . PHE A 1 92 ? -0.074 -2.912 -2.351 1.00 96.50 92 PHE A N 1
ATOM 713 C CA . PHE A 1 92 ? -1.132 -3.328 -1.423 1.00 96.50 92 PHE A CA 1
ATOM 714 C C . PHE A 1 92 ? -1.795 -4.638 -1.846 1.00 96.50 92 PHE A C 1
ATOM 716 O O . PHE A 1 92 ? -2.116 -5.455 -0.994 1.00 96.50 92 PHE A O 1
ATOM 723 N N . THR A 1 93 ? -1.993 -4.852 -3.144 1.00 94.81 93 THR A N 1
ATOM 724 C CA . THR A 1 93 ? -2.644 -6.056 -3.673 1.00 94.81 93 THR A CA 1
ATOM 725 C C . THR A 1 93 ? -1.750 -7.283 -3.493 1.00 94.81 93 THR A C 1
ATOM 727 O O . THR A 1 93 ? -2.239 -8.327 -3.069 1.00 94.81 93 THR A O 1
ATOM 730 N N . LEU A 1 94 ? -0.432 -7.142 -3.694 1.00 96.50 94 LEU A N 1
ATOM 731 C CA . LEU A 1 94 ? 0.543 -8.174 -3.322 1.00 96.50 94 LEU A CA 1
ATOM 732 C C . LEU A 1 94 ? 0.439 -8.534 -1.834 1.00 96.50 94 LEU A C 1
ATOM 734 O O . LEU A 1 94 ? 0.383 -9.711 -1.485 1.00 96.50 94 LEU A O 1
ATOM 738 N N . HIS A 1 95 ? 0.378 -7.523 -0.961 1.00 96.38 95 HIS A N 1
ATOM 739 C CA . HIS A 1 95 ? 0.246 -7.729 0.482 1.00 96.38 95 HIS A CA 1
ATOM 740 C C . HIS A 1 95 ? -1.083 -8.397 0.847 1.00 96.38 95 HIS A C 1
ATOM 742 O O . HIS A 1 95 ? -1.112 -9.334 1.640 1.00 96.38 95 HIS A O 1
ATOM 748 N N . TYR A 1 96 ? -2.181 -7.936 0.248 1.00 94.38 96 TYR A N 1
ATOM 749 C CA . TYR A 1 96 ? -3.529 -8.436 0.493 1.00 94.38 96 TYR A CA 1
ATOM 750 C C . TYR A 1 96 ? -3.664 -9.924 0.154 1.00 94.38 96 TYR A C 1
ATOM 752 O O . TYR A 1 96 ? -4.272 -10.667 0.921 1.00 94.38 96 TYR A O 1
ATOM 760 N N . TYR A 1 97 ? -3.056 -10.372 -0.948 1.00 94.12 97 TYR A N 1
ATOM 761 C CA . TYR A 1 97 ? -3.021 -11.788 -1.323 1.00 94.12 97 TYR A CA 1
ATOM 762 C C . TYR A 1 97 ? -1.922 -12.598 -0.615 1.00 94.12 97 TYR A C 1
ATOM 764 O O . TYR A 1 97 ? -1.821 -13.802 -0.832 1.00 94.12 97 TYR A O 1
ATOM 772 N N . GLY A 1 98 ? -1.118 -11.975 0.252 1.00 95.31 98 GLY A N 1
ATOM 773 C CA . GLY A 1 98 ? -0.097 -12.659 1.048 1.00 95.31 98 GLY A CA 1
ATOM 774 C C . GLY A 1 98 ? 1.210 -12.959 0.310 1.00 95.31 98 GLY A C 1
ATOM 775 O O . GLY A 1 98 ? 2.016 -13.732 0.818 1.00 95.31 98 GLY A O 1
ATOM 776 N N . PHE A 1 99 ? 1.449 -12.348 -0.854 1.00 97.19 99 PHE A N 1
ATOM 777 C CA . PHE A 1 99 ? 2.700 -12.517 -1.606 1.00 97.19 99 PHE A CA 1
ATOM 778 C C . PHE A 1 99 ? 3.863 -11.699 -1.040 1.00 97.19 99 PHE A C 1
ATOM 780 O O . PHE A 1 99 ? 5.017 -12.025 -1.302 1.00 97.19 99 PHE A O 1
ATOM 787 N N . ILE A 1 100 ? 3.568 -10.653 -0.262 1.00 97.31 100 ILE A N 1
ATOM 788 C CA . ILE A 1 100 ? 4.568 -9.895 0.499 1.00 97.31 100 ILE A CA 1
ATOM 789 C C . ILE A 1 100 ? 4.118 -9.699 1.945 1.00 97.31 100 ILE A C 1
ATOM 791 O O . ILE A 1 100 ? 2.922 -9.637 2.262 1.00 97.31 100 ILE A O 1
ATOM 795 N N . THR A 1 101 ? 5.095 -9.550 2.829 1.00 96.56 101 THR A N 1
ATOM 796 C CA . THR A 1 101 ? 4.875 -9.282 4.249 1.00 96.56 101 THR A CA 1
ATOM 797 C C . THR A 1 101 ? 4.326 -7.876 4.490 1.00 96.56 101 THR A C 1
ATOM 799 O O . THR A 1 101 ? 4.355 -6.984 3.635 1.00 96.56 101 THR A O 1
ATOM 802 N N . ARG A 1 102 ? 3.809 -7.662 5.702 1.00 95.56 102 ARG A N 1
ATOM 803 C CA . ARG A 1 102 ? 3.347 -6.345 6.150 1.00 95.56 102 ARG A CA 1
ATOM 804 C C . ARG A 1 102 ? 4.494 -5.339 6.158 1.00 95.56 102 ARG A C 1
ATOM 806 O O . ARG A 1 102 ? 4.336 -4.200 5.727 1.00 95.56 102 ARG A O 1
ATOM 813 N N . GLU A 1 103 ? 5.644 -5.775 6.650 1.00 94.88 103 GLU A N 1
ATOM 814 C CA . GLU A 1 103 ? 6.844 -4.973 6.824 1.00 94.88 103 GLU A CA 1
ATOM 815 C C . GLU A 1 103 ? 7.358 -4.470 5.471 1.00 94.88 103 GLU A C 1
ATOM 817 O O . GLU A 1 103 ? 7.733 -3.302 5.350 1.00 94.88 103 GLU A O 1
ATOM 822 N N . GLU A 1 104 ? 7.318 -5.316 4.437 1.00 95.94 104 GLU A N 1
ATOM 823 C CA . GLU A 1 104 ? 7.661 -4.943 3.061 1.00 95.94 104 GLU A CA 1
ATOM 824 C C . GLU A 1 104 ? 6.707 -3.892 2.491 1.00 95.94 104 GLU A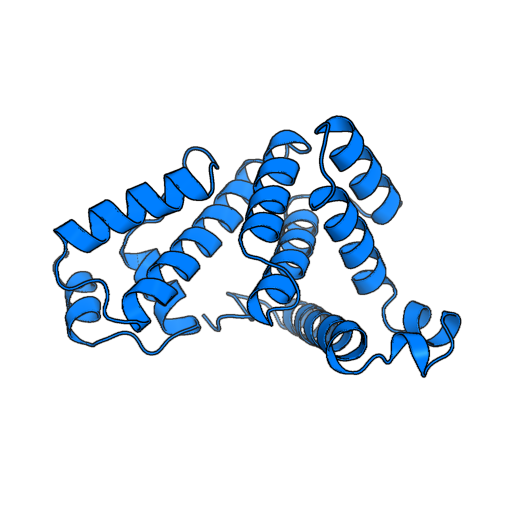 C 1
ATOM 826 O O . GLU A 1 104 ? 7.164 -2.888 1.938 1.00 95.94 104 GLU A O 1
ATOM 831 N N . PHE A 1 105 ? 5.397 -4.071 2.679 1.00 96.69 105 PHE A N 1
ATOM 832 C CA . PHE A 1 105 ? 4.400 -3.104 2.226 1.00 96.69 105 PHE A CA 1
ATOM 833 C C . PHE A 1 105 ? 4.552 -1.741 2.924 1.00 96.69 105 PHE A C 1
ATOM 835 O O . PHE A 1 105 ? 4.593 -0.690 2.278 1.00 96.69 105 PHE A O 1
ATOM 842 N N . GLU A 1 106 ? 4.675 -1.732 4.250 1.00 95.81 106 GLU A N 1
ATOM 843 C CA . GLU A 1 106 ? 4.827 -0.495 5.021 1.00 95.81 106 GLU A CA 1
ATOM 844 C C . GLU A 1 106 ? 6.149 0.209 4.712 1.00 95.81 106 GLU A C 1
ATOM 846 O O . GLU A 1 106 ? 6.213 1.441 4.665 1.00 95.81 106 GLU A O 1
ATOM 851 N N . LYS A 1 107 ? 7.204 -0.560 4.430 1.00 95.00 107 LYS A N 1
ATOM 852 C CA . LYS A 1 107 ? 8.464 -0.022 3.922 1.00 95.00 107 LYS A CA 1
ATOM 853 C C . LYS A 1 107 ? 8.272 0.656 2.566 1.00 95.00 107 LYS A C 1
ATOM 855 O O . LYS A 1 107 ? 8.724 1.789 2.420 1.00 95.00 107 LYS A O 1
ATOM 860 N N . ALA A 1 108 ? 7.557 0.035 1.627 1.00 96.62 108 ALA A N 1
ATOM 861 C CA . ALA A 1 108 ? 7.254 0.648 0.334 1.00 96.62 108 ALA A CA 1
ATOM 862 C C . ALA A 1 108 ? 6.484 1.971 0.483 1.00 96.62 108 ALA A C 1
ATOM 864 O O . ALA A 1 108 ? 6.835 2.957 -0.163 1.00 96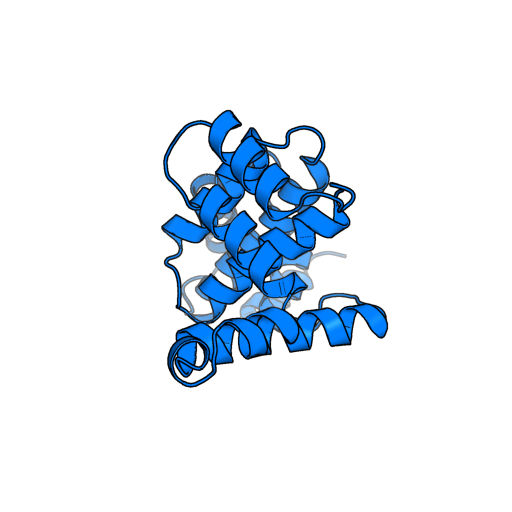.62 108 ALA A O 1
ATOM 865 N N . LEU A 1 109 ? 5.496 2.038 1.388 1.00 96.19 109 LEU A N 1
ATOM 866 C CA . LEU A 1 109 ? 4.779 3.283 1.696 1.00 96.19 109 LEU A CA 1
ATOM 867 C C . LEU A 1 109 ? 5.708 4.385 2.219 1.00 96.19 109 LEU A C 1
ATOM 869 O O . LEU A 1 109 ? 5.635 5.527 1.760 1.00 96.19 109 LEU A O 1
ATOM 873 N N . ARG A 1 110 ? 6.580 4.060 3.181 1.00 96.19 110 ARG A N 1
ATOM 874 C CA . ARG A 1 110 ? 7.540 5.023 3.745 1.00 96.19 110 ARG A CA 1
ATOM 875 C C . ARG A 1 110 ? 8.558 5.482 2.710 1.00 96.19 110 ARG A C 1
ATOM 877 O O . ARG A 1 110 ? 8.880 6.669 2.674 1.00 96.19 110 ARG A O 1
ATOM 884 N N . ASN A 1 111 ? 9.039 4.573 1.869 1.00 96.56 111 ASN A N 1
ATOM 885 C CA . ASN A 1 111 ? 9.964 4.897 0.791 1.00 96.56 111 ASN A CA 1
ATOM 886 C C . ASN A 1 111 ? 9.298 5.801 -0.244 1.00 96.56 111 ASN A C 1
ATOM 888 O O . ASN A 1 111 ? 9.877 6.826 -0.584 1.00 96.56 111 ASN A O 1
ATOM 892 N N . ALA A 1 112 ? 8.057 5.517 -0.647 1.00 97.06 112 ALA A N 1
ATOM 893 C CA . ALA A 1 112 ? 7.303 6.390 -1.543 1.00 97.06 112 ALA A CA 1
ATOM 894 C C . ALA A 1 112 ? 7.156 7.801 -0.956 1.00 97.06 112 ALA A C 1
ATOM 896 O O . ALA A 1 112 ? 7.421 8.783 -1.643 1.00 97.06 112 ALA A O 1
ATOM 897 N N . TYR A 1 113 ? 6.794 7.908 0.328 1.00 97.25 113 TYR A N 1
ATOM 898 C CA . TYR A 1 113 ? 6.619 9.198 1.006 1.00 97.25 113 TYR A CA 1
ATOM 899 C C . TYR A 1 113 ? 7.902 10.035 1.050 1.00 97.25 113 TYR A C 1
ATOM 901 O O . TYR A 1 113 ? 7.845 11.252 0.899 1.00 97.25 113 TYR A O 1
ATOM 909 N N . LYS A 1 114 ? 9.059 9.395 1.255 1.00 96.31 114 LYS A N 1
ATOM 910 C CA . LYS A 1 114 ? 10.362 10.075 1.277 1.00 96.31 114 LYS A CA 1
ATOM 911 C C . LYS A 1 114 ? 10.876 10.405 -0.125 1.00 96.31 114 LYS A C 1
ATOM 913 O O . LYS A 1 114 ? 11.463 11.462 -0.312 1.00 96.31 114 LYS A O 1
ATOM 918 N N . ALA A 1 115 ? 10.680 9.499 -1.080 1.00 96.88 115 ALA A N 1
ATOM 919 C CA . ALA A 1 115 ? 11.188 9.614 -2.444 1.00 96.88 115 ALA A CA 1
ATOM 920 C C . ALA A 1 115 ? 10.388 10.609 -3.298 1.00 96.88 115 ALA A C 1
ATOM 922 O O . ALA A 1 115 ? 10.949 11.201 -4.216 1.00 96.88 115 ALA A O 1
ATOM 923 N N . PHE A 1 116 ? 9.098 10.803 -3.000 1.00 97.50 116 PHE A N 1
ATOM 924 C CA . PHE A 1 116 ? 8.180 11.656 -3.763 1.00 97.50 116 PHE A CA 1
ATOM 925 C C . PHE A 1 116 ? 7.448 12.662 -2.858 1.00 97.50 116 PHE A C 1
ATOM 927 O O . PHE A 1 116 ? 6.225 12.565 -2.690 1.00 97.50 116 PHE A O 1
ATOM 934 N N . PRO A 1 117 ? 8.164 13.628 -2.248 1.00 96.81 117 PRO A N 1
ATOM 935 C CA . PRO A 1 117 ? 7.554 14.641 -1.384 1.00 96.81 117 PRO A CA 1
ATOM 936 C C . PRO A 1 117 ? 6.487 15.481 -2.105 1.00 96.81 117 PRO A C 1
ATOM 938 O O . PRO A 1 117 ? 5.500 15.882 -1.493 1.00 96.81 117 PRO A O 1
ATOM 941 N N . GLU A 1 118 ? 6.622 15.690 -3.414 1.00 97.56 118 GLU A N 1
ATOM 942 C CA . GLU A 1 118 ? 5.640 16.379 -4.255 1.00 97.56 118 GLU A CA 1
ATOM 943 C C . GLU A 1 118 ? 4.300 15.631 -4.370 1.00 97.56 118 GLU A C 1
ATOM 945 O O . GLU A 1 118 ? 3.278 16.229 -4.701 1.00 97.56 118 GLU A O 1
ATOM 950 N N . LEU A 1 119 ? 4.276 14.332 -4.048 1.00 98.00 119 LEU A N 1
ATOM 951 C CA . LEU A 1 119 ? 3.076 13.493 -4.042 1.00 98.00 119 LEU A CA 1
ATOM 952 C C . LEU A 1 119 ? 2.579 13.182 -2.619 1.00 98.00 119 LEU A C 1
ATOM 954 O O . LEU A 1 119 ? 1.750 12.276 -2.447 1.00 98.00 119 LEU A O 1
ATOM 958 N N . GLU A 1 120 ? 3.038 13.927 -1.599 1.00 97.19 120 GLU A N 1
ATOM 959 C CA . GLU A 1 120 ? 2.784 13.609 -0.186 1.00 97.19 120 GLU A CA 1
ATOM 960 C C . GLU A 1 120 ? 1.299 13.433 0.140 1.00 97.19 120 GLU A C 1
ATOM 962 O O . GLU A 1 120 ? 0.928 12.518 0.876 1.00 97.19 120 GLU A O 1
ATOM 967 N N . ASP A 1 121 ? 0.429 14.257 -0.443 1.00 96.56 121 ASP A N 1
ATOM 968 C CA . ASP A 1 121 ? -1.007 14.222 -0.182 1.00 96.56 121 ASP A CA 1
ATOM 969 C C . ASP A 1 121 ? -1.648 12.929 -0.673 1.00 96.56 121 ASP A C 1
ATOM 971 O O . ASP A 1 121 ? -2.510 12.356 0.002 1.00 96.56 121 ASP A O 1
ATOM 975 N N . THR A 1 122 ? -1.216 12.437 -1.833 1.00 96.75 122 THR A N 1
ATOM 976 C CA . THR A 1 122 ? -1.737 11.189 -2.391 1.00 96.75 122 THR A CA 1
ATOM 977 C C . THR A 1 122 ? -1.271 10.001 -1.564 1.00 96.75 122 THR A C 1
ATOM 979 O O . THR A 1 122 ? -2.082 9.159 -1.171 1.00 96.75 122 THR A O 1
ATOM 982 N N . ILE A 1 123 ? 0.013 9.976 -1.212 1.00 97.75 123 ILE A N 1
ATOM 983 C CA . ILE A 1 123 ? 0.610 8.909 -0.407 1.00 97.75 123 ILE A CA 1
ATOM 984 C C . ILE A 1 123 ? -0.007 8.899 0.998 1.00 97.75 123 ILE A C 1
ATOM 986 O O . ILE A 1 123 ? -0.375 7.843 1.508 1.00 97.75 123 ILE A O 1
ATOM 990 N N . ARG A 1 124 ? -0.242 10.071 1.603 1.00 97.31 124 ARG A N 1
ATOM 991 C CA . ARG A 1 124 ? -0.911 10.211 2.907 1.00 97.31 124 ARG A CA 1
ATOM 992 C C . ARG A 1 124 ? -2.369 9.753 2.864 1.00 97.31 124 ARG A C 1
ATOM 994 O O . ARG A 1 124 ? -2.843 9.148 3.828 1.00 97.31 124 ARG A O 1
ATOM 1001 N N . ARG A 1 125 ? -3.102 10.015 1.776 1.00 95.88 125 ARG A N 1
ATOM 1002 C CA . ARG A 1 125 ? -4.463 9.478 1.575 1.00 95.88 125 ARG A CA 1
ATOM 1003 C C . ARG A 1 125 ? -4.444 7.955 1.452 1.00 95.88 125 ARG A C 1
ATOM 1005 O O . ARG A 1 125 ? -5.283 7.301 2.067 1.00 95.88 125 ARG A O 1
ATOM 1012 N N . PHE A 1 126 ? -3.473 7.395 0.735 1.00 96.31 126 PHE A N 1
ATOM 1013 C CA . PHE A 1 126 ? -3.311 5.946 0.633 1.00 96.31 126 PHE A CA 1
ATOM 1014 C C . PHE A 1 126 ? -2.932 5.316 1.983 1.00 96.31 126 PHE A C 1
ATOM 1016 O O . PHE A 1 126 ? -3.515 4.316 2.391 1.00 96.31 126 PHE A O 1
ATOM 1023 N N . ALA A 1 127 ? -2.035 5.946 2.744 1.00 97.31 127 ALA A N 1
ATOM 1024 C CA . ALA A 1 127 ? -1.681 5.510 4.092 1.00 97.31 127 ALA A CA 1
ATOM 1025 C C . ALA A 1 127 ? -2.893 5.533 5.042 1.00 97.31 127 ALA A C 1
ATOM 1027 O O . ALA A 1 127 ? -3.085 4.589 5.802 1.00 97.31 127 ALA A O 1
ATOM 1028 N N . LYS A 1 128 ? -3.767 6.552 4.960 1.00 96.00 128 LYS A N 1
ATOM 1029 C CA . LYS A 1 128 ? -5.045 6.590 5.706 1.00 96.00 128 LYS A CA 1
ATOM 1030 C C . LYS A 1 128 ? -5.935 5.393 5.383 1.00 96.00 128 LYS A C 1
ATOM 1032 O O . LYS A 1 128 ? -6.520 4.814 6.298 1.00 96.00 128 LYS A O 1
ATOM 1037 N N . PHE A 1 129 ? -6.048 5.047 4.100 1.00 96.06 129 PHE A N 1
ATOM 1038 C CA . PHE A 1 129 ? -6.765 3.858 3.641 1.00 96.06 129 PHE A CA 1
ATOM 1039 C C . PHE A 1 129 ? -6.166 2.582 4.246 1.00 96.06 129 PHE A C 1
ATOM 1041 O O . PHE A 1 129 ? -6.894 1.799 4.850 1.00 96.06 129 PHE A O 1
ATOM 1048 N N . TYR A 1 130 ? -4.847 2.409 4.168 1.00 96.44 130 TYR A N 1
ATOM 1049 C CA . TYR A 1 130 ? -4.186 1.223 4.705 1.00 96.44 130 TYR A CA 1
ATOM 1050 C C . TYR A 1 130 ? -4.293 1.118 6.233 1.00 96.44 130 TYR A C 1
ATOM 1052 O O . TYR A 1 130 ? -4.610 0.054 6.753 1.00 96.44 130 TYR A O 1
ATOM 1060 N N . ILE A 1 131 ? -4.112 2.220 6.968 1.00 96.19 131 ILE A N 1
ATOM 1061 C CA . ILE A 1 131 ? -4.305 2.248 8.427 1.00 96.19 131 ILE A CA 1
ATOM 1062 C C . ILE A 1 131 ? -5.741 1.832 8.769 1.00 96.19 131 ILE A C 1
ATOM 1064 O O . ILE A 1 131 ? -5.952 1.020 9.666 1.00 96.19 131 ILE A O 1
ATOM 1068 N N . ALA A 1 132 ? -6.734 2.342 8.036 1.00 94.19 132 ALA A N 1
ATOM 1069 C CA . ALA A 1 132 ? -8.129 1.947 8.204 1.00 94.19 132 ALA A CA 1
ATOM 1070 C C . ALA A 1 132 ? -8.360 0.450 7.922 1.00 94.19 132 ALA A C 1
ATOM 1072 O O . ALA A 1 132 ? -9.039 -0.208 8.710 1.00 94.19 132 ALA A O 1
ATOM 1073 N N . TYR A 1 133 ? -7.758 -0.093 6.860 1.00 94.94 133 TYR A N 1
ATOM 1074 C CA . TYR A 1 133 ? -7.762 -1.526 6.553 1.00 94.94 133 TYR A CA 1
ATOM 1075 C C . TYR A 1 133 ? -7.158 -2.354 7.700 1.00 94.94 133 TYR A C 1
ATOM 1077 O O . TYR A 1 133 ? -7.806 -3.268 8.201 1.00 94.94 133 TYR A O 1
ATOM 1085 N N . ARG A 1 134 ? -5.970 -1.978 8.188 1.00 94.56 134 ARG A N 1
ATOM 1086 C CA . ARG A 1 134 ? -5.266 -2.639 9.301 1.00 94.56 134 ARG A CA 1
ATOM 1087 C C . ARG A 1 134 ? -6.095 -2.671 10.580 1.00 94.56 134 ARG A C 1
ATOM 1089 O O . ARG A 1 134 ? -6.189 -3.706 11.229 1.00 94.56 134 ARG A O 1
ATOM 1096 N N . ILE A 1 135 ? -6.720 -1.550 10.936 1.00 93.56 135 ILE A N 1
ATOM 1097 C CA . ILE A 1 135 ? -7.617 -1.492 12.097 1.00 93.56 135 ILE A CA 1
ATOM 1098 C C . ILE A 1 135 ? -8.832 -2.402 11.880 1.00 93.56 135 ILE A C 1
ATOM 1100 O O . ILE A 1 135 ? -9.241 -3.101 12.804 1.00 93.56 135 ILE A O 1
ATOM 1104 N N . GLY A 1 136 ? -9.401 -2.408 10.671 1.00 91.38 136 GLY A N 1
ATOM 1105 C CA . GLY A 1 136 ? -10.510 -3.286 10.303 1.00 91.38 136 GLY A CA 1
ATOM 1106 C C . GLY A 1 136 ? -10.176 -4.769 10.462 1.00 91.38 136 GLY A C 1
ATOM 1107 O O . GLY A 1 136 ? -10.996 -5.521 10.986 1.00 91.38 136 GLY A O 1
ATOM 1108 N N . GLU A 1 137 ? -8.962 -5.170 10.087 1.00 91.12 137 GLU A N 1
ATOM 1109 C CA . GLU A 1 137 ? -8.486 -6.541 10.257 1.00 91.12 137 GLU A CA 1
ATOM 1110 C C . GLU A 1 137 ? -8.454 -6.934 11.742 1.00 91.12 137 GLU A C 1
ATOM 1112 O O . GLU A 1 137 ? -9.049 -7.938 12.132 1.00 91.12 137 GLU A O 1
ATOM 1117 N N . GLU A 1 138 ? -7.838 -6.115 12.595 1.00 90.44 138 GLU A N 1
ATOM 1118 C CA . GLU A 1 138 ? -7.779 -6.354 14.044 1.00 90.44 138 GLU A CA 1
ATOM 1119 C C . GLU A 1 138 ? -9.185 -6.392 14.668 1.00 90.44 138 GLU A C 1
ATOM 1121 O O . GLU A 1 138 ? -9.520 -7.296 15.436 1.00 90.44 138 GLU A O 1
ATOM 1126 N N . MET A 1 139 ? -10.066 -5.472 14.262 1.00 87.88 139 MET A N 1
ATOM 1127 C CA . MET A 1 139 ? -11.470 -5.472 14.680 1.00 87.88 139 MET A CA 1
ATOM 1128 C C . MET A 1 139 ? -12.191 -6.774 14.309 1.00 87.88 139 MET A C 1
ATOM 1130 O O . MET A 1 139 ? -12.966 -7.289 15.116 1.00 87.88 139 MET A O 1
ATOM 1134 N N . SER A 1 140 ? -11.946 -7.309 13.109 1.00 86.25 140 SER A N 1
ATOM 1135 C CA . SER A 1 140 ? -12.562 -8.559 12.644 1.00 86.25 140 SER A CA 1
ATOM 1136 C C . SER A 1 140 ? -12.106 -9.780 13.449 1.00 86.25 140 SER A C 1
ATOM 1138 O O . SER A 1 140 ? -12.884 -10.707 13.656 1.00 86.25 140 SER A O 1
ATOM 1140 N N . ARG A 1 141 ? -10.884 -9.739 13.998 1.00 87.38 141 ARG A N 1
ATOM 1141 C CA . ARG A 1 141 ? -10.326 -10.771 14.887 1.00 87.38 141 ARG A CA 1
ATOM 1142 C C . ARG A 1 141 ? -10.870 -10.693 16.321 1.00 87.38 141 ARG A C 1
ATOM 1144 O O . ARG A 1 141 ? -10.525 -11.526 17.152 1.00 87.38 141 ARG A O 1
ATOM 1151 N N . GLY A 1 142 ? -11.708 -9.701 16.636 1.00 81.19 142 GLY A N 1
ATOM 1152 C CA . GLY A 1 142 ? -12.319 -9.537 17.958 1.00 81.19 142 GLY A CA 1
ATOM 1153 C C . GLY A 1 142 ? -11.386 -8.955 19.026 1.00 81.19 142 GLY A C 1
ATOM 1154 O O . GLY A 1 142 ? -11.704 -9.032 20.216 1.00 81.19 142 GLY A O 1
ATOM 1155 N N . SER A 1 143 ? -10.258 -8.354 18.626 1.00 75.19 143 SER A N 1
ATOM 1156 C CA . SER A 1 143 ? -9.278 -7.761 19.551 1.00 75.19 143 SER A CA 1
ATOM 1157 C C . SER A 1 143 ? -9.719 -6.417 20.144 1.00 75.19 143 SER A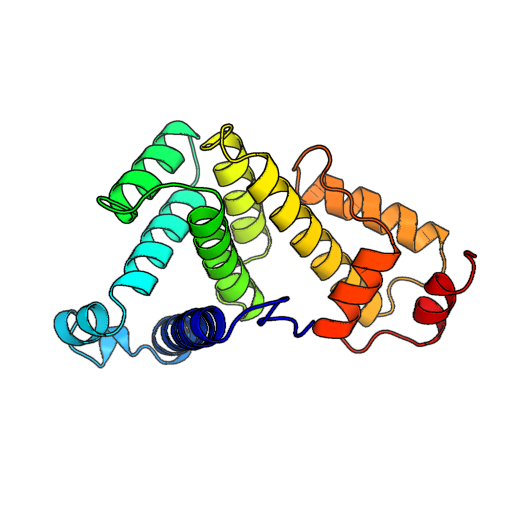 C 1
ATOM 1159 O O . SER A 1 143 ? -9.089 -5.933 21.080 1.00 75.19 143 SER A O 1
ATOM 1161 N N . VAL A 1 144 ? -10.817 -5.832 19.648 1.00 81.44 144 VAL A N 1
ATOM 1162 C CA . VAL A 1 144 ? -11.335 -4.523 20.076 1.00 81.44 144 VAL A CA 1
ATOM 1163 C C . VAL A 1 144 ? -12.730 -4.662 20.683 1.00 81.44 144 VAL A C 1
ATOM 1165 O O . VAL A 1 144 ? -13.692 -5.021 20.001 1.00 81.44 144 VAL A O 1
ATOM 1168 N N . ARG A 1 145 ? -12.866 -4.329 21.968 1.00 76.06 145 ARG A N 1
ATOM 1169 C CA . ARG A 1 145 ? -14.102 -4.475 22.760 1.00 76.06 145 ARG A CA 1
ATOM 1170 C C . ARG A 1 145 ? -14.677 -3.147 23.238 1.00 76.06 145 ARG A C 1
ATOM 1172 O O . ARG A 1 145 ? -15.860 -3.093 23.593 1.00 76.06 145 ARG A O 1
ATOM 1179 N N . SER A 1 146 ? -13.868 -2.089 23.229 1.00 81.12 146 SER A N 1
ATOM 1180 C CA . SER A 1 146 ? -14.227 -0.758 23.714 1.00 81.12 146 SER A CA 1
ATOM 1181 C C . SER A 1 146 ? -13.737 0.360 22.785 1.00 81.12 146 SER A C 1
ATOM 1183 O O . SER A 1 146 ? -12.859 0.173 21.944 1.00 81.12 146 SER A O 1
ATOM 1185 N N . LYS A 1 147 ? -14.311 1.561 22.940 1.00 80.38 147 LYS A N 1
ATOM 1186 C CA . LYS A 1 147 ? -13.877 2.755 22.195 1.00 80.38 147 LYS A CA 1
ATOM 1187 C C . LYS A 1 147 ? -12.438 3.157 22.545 1.00 80.38 147 LYS A C 1
ATOM 1189 O O . LYS A 1 147 ? -11.706 3.592 21.667 1.00 80.38 147 LYS A O 1
ATOM 1194 N N . ILE A 1 148 ? -12.045 2.982 23.808 1.00 85.69 148 ILE A N 1
ATOM 1195 C CA . ILE A 1 148 ? -10.693 3.295 24.288 1.00 85.69 148 ILE A CA 1
ATOM 1196 C C . ILE A 1 148 ? -9.671 2.385 23.602 1.00 85.69 148 ILE A C 1
ATOM 1198 O O . ILE A 1 148 ? -8.703 2.883 23.035 1.00 85.69 148 ILE A O 1
ATOM 1202 N N . GLU A 1 149 ? -9.919 1.072 23.574 1.00 88.38 149 GLU A N 1
ATOM 1203 C CA . GLU A 1 149 ? -9.064 0.116 22.854 1.00 88.38 149 GLU A CA 1
ATOM 1204 C C . GLU A 1 149 ? -8.940 0.466 21.369 1.00 88.38 149 GLU A C 1
ATOM 1206 O O . GLU A 1 149 ? -7.850 0.401 20.806 1.00 88.38 149 GLU A O 1
ATOM 1211 N N . LEU A 1 150 ? -10.039 0.898 20.743 1.00 86.31 150 LEU A N 1
ATOM 1212 C CA . LEU A 1 150 ? -10.033 1.311 19.343 1.00 86.31 150 LEU A CA 1
ATOM 1213 C C . LEU A 1 150 ? -9.179 2.562 19.103 1.00 86.31 150 LEU A C 1
ATOM 1215 O O . LEU A 1 150 ? -8.451 2.629 18.114 1.00 86.31 150 LEU A O 1
ATOM 1219 N N . ASP A 1 151 ? -9.251 3.553 19.990 1.00 86.25 151 ASP A N 1
ATOM 1220 C CA . ASP A 1 151 ? -8.450 4.772 19.877 1.00 86.25 151 ASP A CA 1
ATOM 1221 C C . ASP A 1 151 ? -6.955 4.498 20.125 1.00 86.25 151 ASP A C 1
ATOM 1223 O O . ASP A 1 151 ? -6.111 5.021 19.394 1.00 86.25 151 ASP A O 1
ATOM 1227 N N . VAL A 1 152 ? -6.617 3.609 21.068 1.00 90.69 152 VAL A N 1
ATOM 1228 C CA . VAL A 1 152 ? -5.237 3.132 21.275 1.00 90.69 152 VAL A CA 1
ATOM 1229 C C . VAL A 1 152 ? -4.724 2.401 20.036 1.00 90.69 152 VAL A C 1
ATOM 1231 O O . VAL A 1 152 ? -3.643 2.719 19.540 1.00 90.69 152 VAL A O 1
ATOM 1234 N N . LEU A 1 153 ? -5.512 1.471 19.489 1.00 92.00 153 LEU A N 1
ATOM 1235 C CA . LEU A 1 153 ? -5.155 0.720 18.288 1.00 92.00 153 LEU A CA 1
ATOM 1236 C C . LEU A 1 153 ? -4.918 1.648 17.091 1.00 92.00 153 LEU A C 1
ATOM 1238 O O . LEU A 1 153 ? -3.934 1.485 16.375 1.00 92.00 153 LEU A O 1
ATOM 1242 N N . ARG A 1 154 ? -5.781 2.650 16.892 1.00 91.62 154 ARG A N 1
ATOM 1243 C CA . ARG A 1 154 ? -5.635 3.643 15.816 1.00 91.62 154 ARG A CA 1
ATOM 1244 C C . ARG A 1 154 ? -4.297 4.367 15.882 1.00 91.62 154 ARG A C 1
ATOM 1246 O O . ARG A 1 154 ? -3.639 4.512 14.854 1.00 91.62 154 ARG A O 1
ATOM 1253 N N . ASN A 1 155 ? -3.910 4.813 17.074 1.00 90.44 155 ASN A N 1
ATOM 1254 C CA . ASN A 1 155 ? -2.648 5.518 17.270 1.00 90.44 155 ASN A CA 1
ATOM 1255 C C . ASN A 1 155 ? -1.456 4.577 17.089 1.00 90.44 155 ASN A C 1
ATOM 1257 O O . ASN A 1 155 ? -0.515 4.939 16.391 1.00 90.44 155 ASN A O 1
ATOM 1261 N N . LYS A 1 156 ? -1.526 3.356 17.635 1.00 94.25 156 LYS A N 1
ATOM 1262 C CA . LYS A 1 156 ? -0.484 2.336 17.464 1.00 94.25 156 LYS A CA 1
ATOM 1263 C C . LYS A 1 156 ? -0.243 2.017 15.987 1.00 94.25 156 LYS A C 1
ATOM 1265 O O . LYS A 1 156 ? 0.869 2.183 15.508 1.00 94.25 156 LYS A O 1
ATOM 1270 N N . VAL A 1 157 ? -1.291 1.653 15.244 1.00 95.00 157 VAL A N 1
ATOM 1271 C CA . VAL A 1 157 ? -1.172 1.310 13.816 1.00 95.00 157 VAL A CA 1
ATOM 1272 C C . VAL A 1 157 ? -0.624 2.488 13.008 1.00 95.00 157 VAL A C 1
ATOM 1274 O O . VAL A 1 157 ? 0.192 2.298 12.114 1.00 95.00 157 VAL A O 1
ATOM 1277 N N . ALA A 1 158 ? -1.041 3.720 13.309 1.00 94.12 158 ALA A N 1
ATOM 1278 C CA . ALA A 1 158 ? -0.518 4.890 12.610 1.00 94.12 158 ALA A CA 1
ATOM 1279 C C . ALA A 1 158 ? 0.976 5.136 12.882 1.00 94.12 158 ALA A C 1
ATOM 1281 O O . ALA A 1 158 ? 1.692 5.555 11.970 1.00 94.12 158 ALA A O 1
ATOM 1282 N N . LEU A 1 159 ? 1.436 4.875 14.111 1.00 94.00 159 LEU A N 1
ATOM 1283 C CA . LEU A 1 159 ? 2.852 4.934 14.475 1.00 94.00 159 LEU A CA 1
ATOM 1284 C C . LEU A 1 159 ? 3.657 3.857 13.740 1.00 94.00 159 LEU A C 1
ATOM 1286 O O . LEU A 1 159 ? 4.675 4.195 13.142 1.00 94.00 159 LEU A O 1
ATOM 1290 N N . ASP A 1 160 ? 3.166 2.615 13.715 1.00 93.69 160 ASP A N 1
ATOM 1291 C CA . ASP A 1 160 ? 3.815 1.484 13.034 1.00 93.69 160 ASP A CA 1
ATOM 1292 C C . ASP A 1 160 ? 3.986 1.762 11.525 1.00 93.69 160 ASP A C 1
ATOM 1294 O O . ASP A 1 160 ? 5.065 1.586 10.953 1.00 93.69 160 ASP A O 1
ATOM 1298 N N . VAL A 1 161 ? 2.946 2.312 10.884 1.00 95.38 161 VAL A N 1
ATOM 1299 C CA . VAL A 1 161 ? 2.984 2.713 9.468 1.00 95.38 161 VAL A CA 1
ATOM 1300 C C . VAL A 1 161 ? 3.998 3.833 9.220 1.00 95.38 161 VAL A C 1
ATOM 1302 O O . VAL A 1 161 ? 4.720 3.808 8.220 1.00 95.38 161 VAL A O 1
ATOM 1305 N N . GLY A 1 162 ? 4.094 4.803 10.132 1.00 94.75 162 GLY A N 1
ATOM 1306 C CA . GLY A 1 162 ? 5.141 5.827 10.106 1.00 94.75 162 GLY A CA 1
ATOM 1307 C C . GLY A 1 162 ? 4.947 6.929 9.058 1.00 94.75 162 GLY A C 1
ATOM 1308 O O . GLY A 1 162 ? 5.924 7.548 8.640 1.00 94.75 162 GLY A O 1
ATOM 1309 N N . ILE A 1 163 ? 3.707 7.193 8.626 1.00 96.44 163 ILE A N 1
ATOM 1310 C CA . ILE A 1 163 ? 3.378 8.307 7.719 1.00 96.44 163 ILE A CA 1
ATOM 1311 C C . ILE A 1 163 ? 2.718 9.453 8.508 1.00 96.44 163 ILE A C 1
ATOM 1313 O O . ILE A 1 163 ? 1.624 9.274 9.059 1.00 96.44 163 ILE A O 1
ATOM 1317 N N . PRO A 1 164 ? 3.318 10.660 8.550 1.00 93.38 164 PRO A N 1
ATOM 1318 C CA . PRO A 1 164 ? 2.767 11.790 9.292 1.00 93.38 164 PRO A CA 1
ATOM 1319 C C . PRO A 1 164 ? 1.358 12.182 8.836 1.00 93.38 164 PRO A C 1
ATOM 1321 O O . PRO A 1 164 ? 1.047 12.189 7.643 1.00 93.38 164 PRO A O 1
ATOM 1324 N N . ARG A 1 165 ? 0.509 12.584 9.794 1.00 91.19 165 ARG A N 1
ATOM 1325 C CA . ARG A 1 165 ? -0.861 13.090 9.555 1.00 91.19 165 ARG A CA 1
ATOM 1326 C C . ARG A 1 165 ? -1.771 12.101 8.795 1.00 91.19 165 ARG A C 1
ATOM 1328 O O . ARG A 1 165 ? -2.767 12.507 8.187 1.00 91.19 165 ARG A O 1
ATOM 1335 N N . ALA A 1 166 ? -1.461 10.802 8.854 1.00 92.44 166 ALA A N 1
ATOM 1336 C CA . ALA A 1 166 ? -2.212 9.734 8.192 1.00 92.44 166 ALA A CA 1
ATOM 1337 C C . ALA A 1 166 ? -3.251 9.029 9.088 1.00 92.44 166 ALA A C 1
ATOM 1339 O O . ALA A 1 166 ? -3.851 8.051 8.662 1.00 92.44 166 ALA A O 1
ATOM 1340 N N . VAL A 1 167 ? -3.521 9.518 10.303 1.00 93.06 167 VAL A N 1
ATOM 1341 C CA . VAL A 1 167 ? -4.531 8.905 11.185 1.00 93.06 167 VAL A CA 1
ATOM 1342 C C . VAL A 1 167 ? -5.943 9.111 10.599 1.00 93.06 167 VAL A C 1
ATOM 1344 O O . VAL A 1 167 ? -6.376 10.259 10.443 1.00 93.06 167 VAL A O 1
ATOM 1347 N N . PRO A 1 168 ? -6.697 8.044 10.268 1.00 90.19 168 PRO A N 1
ATOM 1348 C CA . PRO A 1 168 ? -8.049 8.167 9.732 1.00 90.19 168 PRO A CA 1
ATOM 1349 C C . PRO A 1 168 ? -9.081 8.482 10.824 1.00 90.19 168 PRO A C 1
ATOM 1351 O O . PRO A 1 168 ? -8.916 8.125 11.994 1.00 90.19 168 PRO A O 1
ATOM 1354 N N . ARG A 1 169 ? -10.194 9.122 10.438 1.00 89.56 169 ARG A N 1
ATOM 1355 C CA . ARG A 1 169 ? -11.375 9.294 11.306 1.00 89.56 169 ARG A CA 1
ATOM 1356 C C . ARG A 1 169 ? -12.103 7.957 11.476 1.00 89.56 169 ARG A C 1
ATOM 1358 O O . ARG A 1 169 ? -12.157 7.175 10.535 1.00 89.56 169 ARG A O 1
ATOM 1365 N N . LEU A 1 170 ? -12.741 7.740 12.629 1.00 85.00 170 LEU A N 1
ATOM 1366 C CA . LEU A 1 170 ? -13.443 6.485 12.936 1.00 85.00 170 LEU A CA 1
ATOM 1367 C C . LEU A 1 170 ? -14.489 6.089 11.879 1.00 85.00 170 LEU A C 1
ATOM 1369 O O . LEU A 1 170 ? -14.537 4.933 11.480 1.00 85.00 170 LEU A O 1
ATOM 1373 N N . GLY A 1 171 ? -15.292 7.039 11.387 1.00 85.69 171 GLY A N 1
ATOM 1374 C CA . GLY A 1 171 ? -16.280 6.749 10.340 1.00 85.69 171 GLY A CA 1
ATOM 1375 C C . GLY A 1 171 ? -15.642 6.150 9.082 1.00 85.69 171 GLY A C 1
ATOM 1376 O O . GLY A 1 171 ? -16.114 5.134 8.587 1.00 85.69 171 GLY A O 1
ATOM 1377 N N . TYR A 1 172 ? -14.506 6.710 8.653 1.00 89.06 172 TYR A N 1
ATOM 1378 C CA . TYR A 1 172 ? -13.740 6.200 7.515 1.00 89.06 172 TYR A CA 1
ATOM 1379 C C . TYR A 1 172 ? -13.143 4.814 7.790 1.00 89.06 172 TYR A C 1
ATOM 1381 O O . TYR A 1 172 ? -13.182 3.955 6.918 1.00 89.06 172 TYR A O 1
ATOM 1389 N N . VAL A 1 173 ? -12.653 4.569 9.012 1.00 89.25 173 VAL A N 1
ATOM 1390 C CA . VAL A 1 173 ? -12.189 3.234 9.433 1.00 89.25 173 VAL A CA 1
ATOM 1391 C C . VAL A 1 173 ? -13.297 2.201 9.277 1.00 89.25 173 VAL A C 1
ATOM 1393 O O . VAL A 1 173 ? -13.070 1.150 8.693 1.00 89.25 173 VAL A O 1
ATOM 1396 N N . ILE A 1 174 ? -14.503 2.513 9.753 1.00 86.62 174 ILE A N 1
ATOM 1397 C CA . ILE A 1 174 ? -15.653 1.608 9.656 1.00 86.62 174 ILE A CA 1
ATOM 1398 C C . ILE A 1 174 ? -16.044 1.374 8.194 1.00 86.62 174 ILE A C 1
ATOM 1400 O O . ILE A 1 174 ? -16.342 0.241 7.824 1.00 86.62 174 ILE A O 1
ATOM 1404 N N . ASP A 1 175 ? -16.035 2.418 7.365 1.00 87.31 175 ASP A N 1
ATOM 1405 C CA . ASP A 1 175 ? -16.406 2.310 5.951 1.00 87.31 175 ASP A CA 1
ATOM 1406 C C . ASP A 1 175 ? -15.417 1.445 5.161 1.00 87.31 175 ASP A C 1
ATOM 1408 O O . ASP A 1 175 ? -15.843 0.615 4.361 1.00 87.31 175 ASP A O 1
ATOM 1412 N N . VAL A 1 176 ? -14.114 1.580 5.429 1.00 89.44 176 VAL A N 1
ATOM 1413 C CA . VAL A 1 176 ? -13.087 0.696 4.857 1.00 89.44 176 VAL A CA 1
ATOM 1414 C C . VAL A 1 176 ? -13.221 -0.717 5.422 1.00 89.44 176 VAL A C 1
ATOM 1416 O O . VAL A 1 176 ? -13.272 -1.669 4.655 1.00 89.44 176 VAL A O 1
ATOM 1419 N N . ALA A 1 177 ? -13.343 -0.885 6.741 1.00 87.25 177 ALA A N 1
ATOM 1420 C CA . ALA A 1 177 ? -13.413 -2.204 7.369 1.00 87.25 177 ALA A CA 1
ATOM 1421 C C . ALA A 1 177 ? -14.587 -3.044 6.845 1.00 87.25 177 ALA A C 1
ATOM 1423 O O . ALA A 1 177 ? -14.411 -4.223 6.564 1.00 87.25 177 ALA A O 1
ATOM 1424 N N . LYS A 1 178 ? -15.762 -2.432 6.642 1.00 86.31 178 LYS A N 1
ATOM 1425 C CA . LYS A 1 178 ? -16.937 -3.095 6.050 1.00 86.31 178 LYS A CA 1
ATOM 1426 C C . LYS A 1 178 ? -16.720 -3.571 4.618 1.00 86.31 178 LYS A C 1
ATOM 1428 O O . LYS A 1 178 ? -17.436 -4.459 4.172 1.00 86.31 178 LYS A O 1
ATOM 1433 N N . ALA A 1 179 ? -15.802 -2.943 3.889 1.00 86.00 179 ALA A N 1
ATOM 1434 C CA . ALA A 1 179 ? -15.489 -3.344 2.531 1.00 86.00 179 ALA A CA 1
ATOM 1435 C C . ALA A 1 179 ? -14.725 -4.679 2.533 1.00 86.00 179 ALA A C 1
ATOM 1437 O O . ALA A 1 179 ? -15.022 -5.548 1.727 1.00 86.00 179 ALA A O 1
ATOM 1438 N N . PHE A 1 180 ? -13.785 -4.863 3.463 1.00 85.69 180 PHE A N 1
ATOM 1439 C CA . PHE A 1 180 ? -12.876 -6.018 3.478 1.00 85.69 180 PHE A CA 1
ATOM 1440 C C . PHE A 1 180 ? -13.285 -7.142 4.435 1.00 85.69 180 PHE A C 1
ATOM 1442 O O . PHE A 1 180 ? -12.898 -8.288 4.220 1.00 85.69 180 PHE A O 1
ATOM 1449 N N . PHE A 1 181 ? -14.016 -6.832 5.507 1.00 87.62 181 PHE A N 1
ATOM 1450 C CA . PHE A 1 181 ? -14.201 -7.738 6.638 1.00 87.62 181 PHE A CA 1
ATOM 1451 C C . PHE A 1 181 ? -15.641 -7.767 7.146 1.00 87.62 181 PHE A C 1
ATOM 1453 O O . PHE A 1 181 ? -16.396 -6.795 7.056 1.00 87.62 181 PHE A O 1
ATOM 1460 N N . VAL A 1 182 ? -15.992 -8.872 7.805 1.00 84.44 182 VAL A N 1
ATOM 1461 C CA . VAL A 1 182 ? -17.213 -8.963 8.610 1.00 84.44 182 VAL A CA 1
ATOM 1462 C C . VAL A 1 182 ? -16.962 -8.275 9.952 1.00 84.44 182 VAL A C 1
ATOM 1464 O O . VAL A 1 182 ? -16.287 -8.808 10.830 1.00 84.44 182 VAL A O 1
ATOM 1467 N N . VAL A 1 183 ? -17.492 -7.062 10.112 1.00 79.06 183 VAL A N 1
ATOM 1468 C CA . VAL A 1 183 ? -17.292 -6.256 11.326 1.00 79.06 183 VAL A CA 1
ATOM 1469 C C . VAL A 1 183 ? -18.398 -6.535 12.359 1.00 79.06 183 VAL A C 1
ATOM 1471 O O . VAL A 1 183 ? -19.581 -6.413 12.022 1.00 79.06 183 VAL A O 1
ATOM 1474 N N . PRO A 1 184 ? -18.067 -6.833 13.633 1.00 76.69 184 PRO A N 1
ATOM 1475 C CA . PRO A 1 184 ? -19.064 -7.070 14.679 1.00 76.69 184 PRO A CA 1
ATOM 1476 C C . PRO A 1 184 ? -20.039 -5.897 14.878 1.00 76.69 184 PRO A C 1
ATOM 1478 O O . PRO A 1 184 ? -19.625 -4.742 15.010 1.00 76.69 184 PRO A O 1
ATOM 1481 N N . LYS A 1 185 ? -21.345 -6.194 15.007 1.00 75.88 185 LYS A N 1
ATOM 1482 C CA . LYS A 1 185 ? -22.423 -5.188 15.173 1.00 75.88 185 LYS A CA 1
ATOM 1483 C C . LYS A 1 185 ? -22.161 -4.186 16.305 1.00 75.88 185 LYS A C 1
ATOM 1485 O O . LYS A 1 185 ? -22.433 -3.001 16.147 1.00 75.88 185 LYS A O 1
ATOM 1490 N N . LYS A 1 186 ? -21.578 -4.641 17.419 1.00 74.12 186 LYS A N 1
ATOM 1491 C CA . LYS A 1 186 ? -21.232 -3.794 18.574 1.00 74.12 186 LYS A CA 1
ATOM 1492 C C . LYS A 1 186 ? -20.269 -2.656 18.210 1.00 74.12 186 LYS A C 1
ATOM 1494 O O . LYS A 1 186 ? -20.378 -1.566 18.760 1.00 74.12 186 LYS A O 1
ATOM 1499 N N . ILE A 1 187 ? -19.352 -2.888 17.267 1.00 71.25 187 ILE A N 1
ATOM 1500 C CA . ILE A 1 187 ? -18.422 -1.856 16.789 1.00 71.25 187 ILE A CA 1
ATOM 1501 C C . ILE A 1 187 ? -19.120 -0.918 15.797 1.00 71.25 187 ILE A C 1
ATOM 1503 O O . ILE A 1 187 ? -18.860 0.282 15.794 1.00 71.25 187 ILE A O 1
ATOM 1507 N N . LEU A 1 188 ? -20.064 -1.429 15.002 1.00 70.31 188 LEU A N 1
ATOM 1508 C CA . LEU A 1 188 ? -20.846 -0.610 14.071 1.00 70.31 188 LEU A CA 1
ATOM 1509 C C . LEU A 1 188 ? -21.692 0.450 14.789 1.00 70.31 188 LEU A C 1
ATOM 1511 O O . LEU A 1 188 ? -21.777 1.579 14.313 1.00 70.31 188 LEU A O 1
ATOM 1515 N N . GLN A 1 189 ? -22.216 0.124 15.972 1.00 71.25 189 GLN A N 1
ATOM 1516 C CA . GLN A 1 189 ? -22.961 1.051 16.834 1.00 71.25 1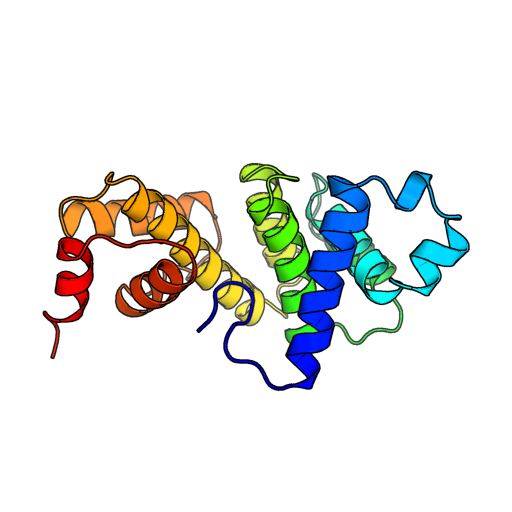89 GLN A CA 1
ATOM 1517 C C . GLN A 1 189 ? -22.105 2.220 17.363 1.00 71.25 189 GLN A C 1
ATOM 1519 O O . GLN A 1 189 ? -22.641 3.237 17.799 1.00 71.25 189 GLN A O 1
ATOM 1524 N N . LEU A 1 190 ? -20.767 2.136 17.293 1.00 67.50 190 LEU A N 1
ATOM 1525 C CA . LEU A 1 190 ? -19.889 3.269 17.618 1.00 67.50 190 LEU A CA 1
ATOM 1526 C C . LEU A 1 190 ? -19.946 4.380 16.555 1.00 67.50 190 LEU A C 1
ATOM 1528 O O . LEU A 1 190 ? -19.577 5.514 16.863 1.00 67.50 190 LEU A O 1
ATOM 1532 N N . LYS A 1 191 ? -20.415 4.080 15.331 1.00 61.94 191 LYS A N 1
ATOM 1533 C CA . LYS A 1 191 ? -20.635 5.075 14.265 1.00 61.94 191 LYS A CA 1
ATOM 1534 C C . LYS A 1 191 ? -21.832 5.982 14.568 1.00 61.94 191 LYS A C 1
ATOM 1536 O O . LYS A 1 191 ? -21.799 7.151 14.208 1.00 61.94 191 LYS A O 1
ATOM 1541 N N . GLU A 1 192 ? -22.854 5.449 15.236 1.00 50.81 192 GLU A N 1
ATOM 1542 C CA . GLU A 1 192 ? -24.158 6.103 15.428 1.00 50.81 192 GLU A CA 1
ATOM 1543 C C . GLU A 1 192 ? -24.184 7.082 16.612 1.00 50.81 192 GLU A C 1
ATOM 1545 O O . GLU A 1 192 ? -25.021 7.972 16.656 1.00 50.81 192 GLU A O 1
ATOM 1550 N N . LYS A 1 193 ? -23.224 7.005 17.545 1.00 50.72 193 LYS A N 1
ATOM 1551 C CA . LYS A 1 193 ? -23.158 7.904 18.719 1.00 50.72 193 LYS A CA 1
ATOM 1552 C C . LYS A 1 193 ? -22.613 9.317 18.432 1.00 50.72 193 LYS A C 1
ATOM 1554 O O . LYS A 1 193 ? -22.105 9.971 19.342 1.00 50.72 193 LYS A O 1
ATOM 1559 N N . ARG A 1 194 ? -22.682 9.793 17.185 1.00 40.62 194 ARG A N 1
ATOM 1560 C CA . ARG A 1 194 ? -22.379 11.183 16.804 1.00 40.62 194 ARG A CA 1
ATOM 1561 C C . ARG A 1 194 ? -23.294 11.652 15.668 1.00 40.62 194 ARG A C 1
ATOM 1563 O O . ARG A 1 194 ? -22.914 11.578 14.501 1.00 40.62 194 ARG A O 1
ATOM 1570 N N . SER A 1 195 ? -24.454 12.170 16.057 1.00 40.62 195 SER A N 1
ATOM 1571 C CA . SER A 1 195 ? -25.059 13.383 15.493 1.00 40.62 195 SER A CA 1
ATOM 1572 C C . SER A 1 195 ? -25.088 14.413 16.610 1.00 40.62 195 SER A C 1
ATOM 1574 O O . SER A 1 195 ? -25.665 14.054 17.662 1.00 40.62 195 SER A O 1
#

Secondary structure (DSSP, 8-state):
-BTTTBS--HHHHHHHHHHHHHHIIIIIT-HHHHS-HHHHHHHSHHHHHHHHHHHHHHSSS-HHHHHHHHHHHTTTS--SHHHHHHHHHHHHHHHHTTSS-HHHHHHHHHHHHHH-GGGHHHHHHHHHHHHHHHHHHHHHTT---SHHHHHHHHHHHHHHHT-TT-PPPHHHHHHHHHHHS---HHHHTTTTS--

Foldseek 3Di:
DAQQQPPDDPVSVVLSVLLLCLLCCCQVVVVCVVDPVVVSCVSNVPNVLLVQLLVLLLDDDDLQSNLVSNCVSQPPHDDALVSVLSSLSSLVSCVVVPVDDPLSSLSSLVSCCSNCVVNLVSSLQVLLLVLLCVLLVCQQVVVDDDPVSSVVSLVVSSVVSPRPPSRYDLVSSVVNSVNPHDGDPNSVVVNVPDD